Protein AF-T1GGD3-F1 (afdb_monomer)

Radius of gyration: 26.8 Å; Cα contacts (8 Å, |Δi|>4): 552; chains: 1; bounding box: 70×51×76 Å

Nearest PDB structures (foldseek):
  9gvq-assembly1_A  TM=6.650E-01  e=1.031E-11  Homo sapiens
  7pov-assembly1_C  TM=6.130E-01  e=9.878E-11  Homo sapiens
  6rbf-assembly2_B  TM=5.958E-01  e=2.062E-10  Homo sapiens
  9gvj-assembly1_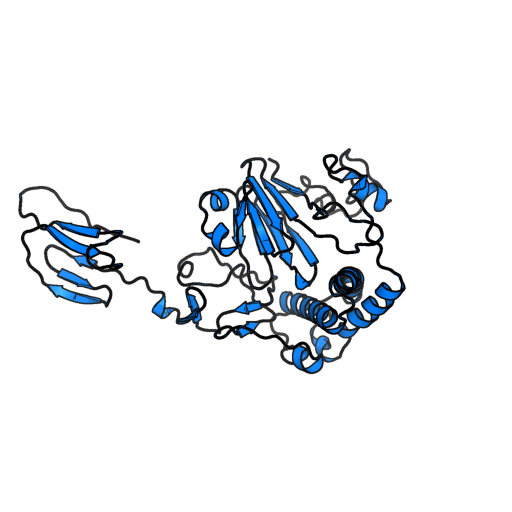D  TM=6.695E-01  e=1.168E-09  Homo sapiens
  6rbf-assembly3_C  TM=6.067E-01  e=3.172E-09  Homo sapiens

InterPro domains:
  IPR001846 von Willebrand factor, type D domain [PF00094] (5-129)
  IPR001846 von Willebrand factor, type D domain [PS51233] (1-153)
  IPR001846 von Willebrand factor, type D domain [PS51233] (304-365)
  IPR014853 VWF/SSPO/Zonadhesin-like, cysteine-rich domain [PF08742] (169-242)
  IPR014853 VWF/SSPO/Zonadhesin-like, cysteine-rich domain [SM00832] (162-242)
  IPR036084 Serine protease inhibitor-like superfamily [SSF57567] (241-301)
  IPR052749 Alpha-tectorin [PTHR46160] (54-305)

Foldseek 3Di:
DDFDWDFDQFQPDDDPDPPDQDGWTKTWTADVVLRWIWIQGSVRWIATPNDTHHLVVLCPDPSSVVQWDWADFAQKTKIAGDVFRWIWIARNLQRDIDIDGDPVCAQPDAACCARRPPDVQRGLAAPVRDHDPDPVCSNVRRDDPVDPVVSDDDDDQDPVLLVLQLVLLCVCVDPLNVLLVVLDDSVVLSVSSSVSLSSVCSVVVRPSLSSSLSSVLVSLQSSCLRVVPDDNPCVCVVSVPDDDDPPPWDWDSFDFWRHFAALVPVPHPSIDGHSNGGGTRTHHDPQWGDDPPHTHGPVVSDQQDWADDPQFWIQDSVRDIDGDRDAAKDWPDWDPDDVPDTPDTDIDHNHPDDDDDDDGDDDDD

Mean predicted aligned error: 11.11 Å

pLDDT: mean 82.44, std 15.67, range [28.36, 97.0]

Sequence (365 aa):
MKSIFYFKIHPVQQNCTKESKVCKKELTIRDKDADAVLTILPTMKLRFNGFIYTVRQLQKAPLAKESFIISQPGSTILIVAKNHGFWVSYDENNSEIKVGVSARFKKTVDGLCGYYNGYNKDDKRMPDGNLTDNTRIFGDSWYDKSVPKEECYQQVCPRSVQAKALKLCNAIKHPNFLACDKAVNYKQFVSKCIESTCECLQQNGGNEKSCKCNILQGFVKQCLAVKPNVKLDTWRAVHNCEISCPAPLVHSDCFKRRCEPSCENINGDGCPVLPDACFTGCYCPEGTVRKGDDCVPVTECKDCVCDSYGKSKYFTYDRQNFTFNGNCTYLLSRDIILPGVHTFQTHGLSCQDSWLEVGSFRLTI

Solvent-accessible surface area (backbone atoms only — not comparable to full-atom values): 21708 Å² total; per-residue (Å²): 143,53,71,47,82,45,82,41,74,45,63,72,58,95,57,82,40,102,84,42,82,71,78,41,53,32,42,38,43,35,34,58,86,72,74,40,55,42,29,42,39,76,83,72,30,36,36,44,89,90,44,79,35,50,61,74,57,46,63,68,35,67,77,50,55,71,47,36,49,65,36,59,27,50,64,29,45,36,42,31,37,59,94,73,58,31,36,40,37,40,31,66,77,57,71,42,75,46,79,48,68,54,78,90,45,54,71,72,45,68,47,99,88,20,40,43,69,89,51,80,89,56,24,40,37,32,90,89,66,50,75,47,92,49,65,6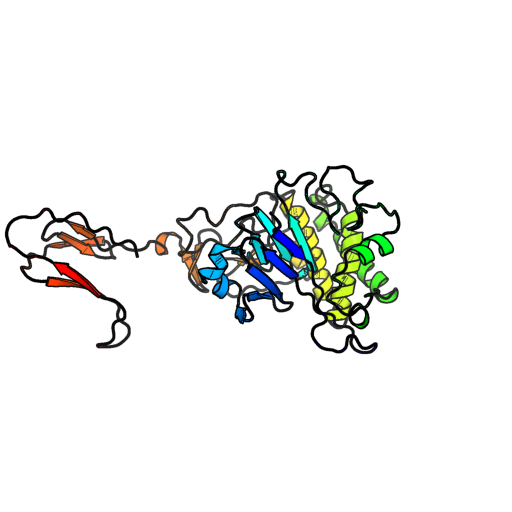5,61,36,56,67,54,68,57,65,84,88,54,62,69,91,71,65,72,85,84,72,75,51,70,75,46,41,55,51,19,46,58,48,44,51,57,68,74,42,75,82,42,57,87,35,60,87,48,46,62,63,70,64,49,40,62,53,36,27,56,44,34,33,52,42,30,57,68,52,79,55,44,60,68,61,42,38,38,32,52,50,50,53,49,51,23,48,19,39,19,70,43,70,87,64,84,54,89,60,55,37,7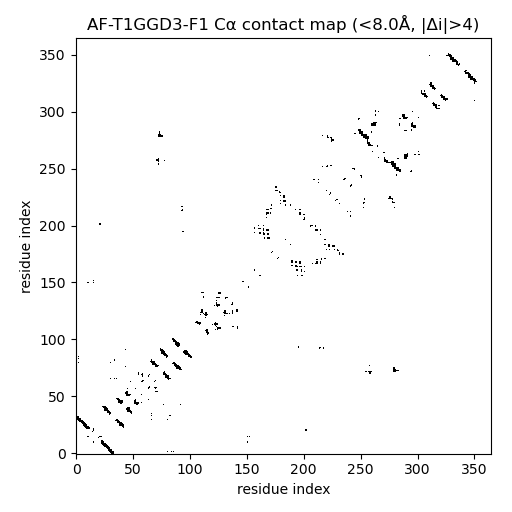1,80,67,73,42,82,81,87,47,69,80,74,30,40,77,34,69,62,40,39,38,58,34,77,62,22,53,93,46,66,93,48,87,88,51,48,76,36,80,74,41,45,30,41,33,58,37,55,48,92,78,37,24,33,54,88,87,43,60,40,51,63,80,75,45,61,80,60,62,66,47,74,52,86,81,32,39,37,27,40,56,86,67,49,73,51,77,51,89,63,78,49,78,41,81,73,48,63,57,87,79,50,97,95,46,63,91,50,78,41,72,44,81,33,73,93,69,83,89,76,92,79,73,89,83,81,85,81,131

Structure (mmCIF, N/CA/C/O backbone):
data_AF-T1GGD3-F1
#
_entry.id   AF-T1GGD3-F1
#
loop_
_atom_site.group_PDB
_atom_site.id
_atom_site.type_symbol
_atom_site.label_atom_id
_atom_site.label_alt_id
_atom_site.label_comp_id
_atom_site.label_asym_id
_atom_site.label_entity_id
_atom_site.label_seq_id
_atom_site.pdbx_PDB_ins_code
_atom_site.Cartn_x
_atom_site.Cartn_y
_atom_site.Cartn_z
_atom_site.occupancy
_atom_site.B_iso_or_equiv
_atom_site.auth_seq_id
_atom_site.auth_comp_id
_atom_site.auth_asym_id
_atom_site.auth_atom_id
_atom_site.pdbx_PDB_model_num
ATOM 1 N N . MET A 1 1 ? -7.679 25.133 -3.599 1.00 45.62 1 MET A N 1
ATOM 2 C CA . MET A 1 1 ? -7.959 23.689 -3.720 1.00 45.62 1 MET A CA 1
ATOM 3 C C . MET A 1 1 ? -6.737 22.977 -4.265 1.00 45.62 1 MET A C 1
ATOM 5 O O . MET A 1 1 ? -6.648 22.764 -5.470 1.00 45.62 1 MET A O 1
ATOM 9 N N . LYS A 1 2 ? -5.750 22.670 -3.421 1.00 54.38 2 LYS A N 1
ATOM 10 C CA . LYS A 1 2 ? -4.557 21.938 -3.875 1.00 54.38 2 LYS A CA 1
ATOM 11 C C . LYS A 1 2 ? -4.048 21.007 -2.773 1.00 54.38 2 LYS A C 1
ATOM 13 O O . LYS A 1 2 ? -3.030 21.289 -2.153 1.00 54.38 2 LYS A O 1
ATOM 18 N N . SER A 1 3 ? -4.699 19.864 -2.575 1.00 52.00 3 SER A N 1
ATOM 19 C CA . SER A 1 3 ? -3.936 18.698 -2.118 1.00 52.00 3 SER A CA 1
ATOM 20 C C . SER A 1 3 ? -2.945 18.338 -3.216 1.00 52.00 3 SER A C 1
ATOM 22 O O . SER A 1 3 ? -3.346 18.168 -4.367 1.00 52.00 3 SER A O 1
ATOM 24 N N . ILE A 1 4 ? -1.657 18.289 -2.882 1.00 56.50 4 ILE A N 1
ATOM 25 C CA . ILE A 1 4 ? -0.608 17.970 -3.847 1.00 56.50 4 ILE A CA 1
ATOM 26 C C . ILE A 1 4 ? 0.202 16.790 -3.331 1.00 56.50 4 ILE A C 1
ATOM 28 O O . ILE A 1 4 ? 0.687 16.772 -2.198 1.00 56.50 4 ILE A O 1
ATOM 32 N N . PHE A 1 5 ? 0.358 15.803 -4.202 1.00 55.12 5 PHE A N 1
ATOM 33 C CA . PHE A 1 5 ? 1.167 14.623 -3.961 1.00 55.12 5 PHE A CA 1
ATOM 34 C C . PHE A 1 5 ? 2.546 14.898 -4.526 1.00 55.12 5 PHE A C 1
ATOM 36 O O . PHE A 1 5 ? 2.680 15.176 -5.715 1.00 55.12 5 PHE A O 1
ATOM 43 N N . TYR A 1 6 ? 3.564 14.821 -3.679 1.00 51.72 6 TYR A N 1
ATOM 44 C CA . TYR A 1 6 ? 4.940 14.904 -4.134 1.00 51.72 6 TYR A CA 1
ATOM 45 C C . TYR A 1 6 ? 5.635 13.615 -3.742 1.00 51.72 6 TYR A C 1
ATOM 47 O O . TYR A 1 6 ? 5.842 13.322 -2.566 1.00 51.72 6 TYR A O 1
ATOM 55 N N . PHE A 1 7 ? 6.016 12.832 -4.741 1.00 44.47 7 PHE A N 1
ATOM 56 C CA . PHE A 1 7 ? 6.945 11.752 -4.488 1.00 44.47 7 PHE A CA 1
ATOM 57 C C . PHE A 1 7 ? 8.332 12.356 -4.276 1.00 44.47 7 PHE A C 1
ATOM 59 O O . PHE A 1 7 ? 8.879 12.987 -5.179 1.00 44.47 7 PHE A O 1
ATOM 66 N N . LYS A 1 8 ? 8.873 12.199 -3.067 1.00 45.56 8 LYS A N 1
ATOM 67 C CA . LYS A 1 8 ? 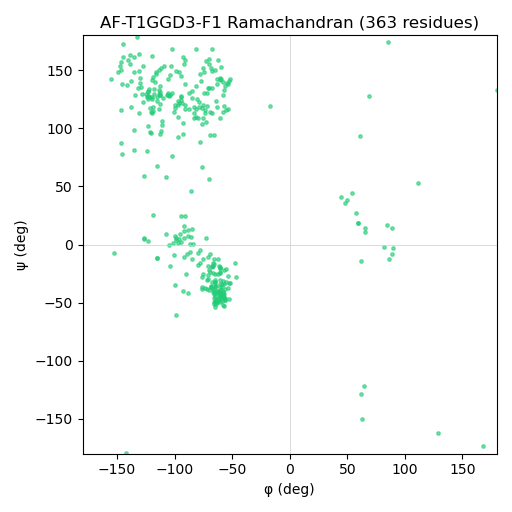10.219 12.650 -2.721 1.00 45.56 8 LYS A CA 1
ATOM 68 C C . LYS A 1 8 ? 11.095 11.436 -2.493 1.00 45.56 8 LYS A C 1
ATOM 70 O O . LYS A 1 8 ? 11.122 10.877 -1.404 1.00 45.56 8 LYS A O 1
ATOM 75 N N . ILE A 1 9 ? 11.860 11.046 -3.505 1.00 41.75 9 ILE A N 1
ATOM 76 C CA . ILE A 1 9 ? 12.969 10.125 -3.264 1.00 41.75 9 ILE A CA 1
ATOM 77 C C . ILE A 1 9 ? 14.016 10.906 -2.468 1.00 41.75 9 ILE A C 1
ATOM 79 O O . ILE A 1 9 ? 14.813 11.638 -3.042 1.00 41.75 9 ILE A O 1
ATOM 83 N N . HIS A 1 10 ? 13.969 10.797 -1.142 1.00 38.16 10 HIS A N 1
ATOM 84 C CA . HIS A 1 10 ? 15.009 11.324 -0.273 1.00 38.16 10 HIS A CA 1
ATOM 85 C C . HIS A 1 10 ? 16.149 10.305 -0.184 1.00 38.16 10 HIS A C 1
ATOM 87 O O . HIS A 1 10 ? 15.955 9.249 0.426 1.00 38.16 10 HIS A O 1
ATOM 93 N N . PRO A 1 11 ? 17.349 10.594 -0.715 1.00 31.84 11 PRO A N 1
ATOM 94 C CA . PRO A 1 11 ? 18.530 9.839 -0.326 1.00 31.84 11 PRO A CA 1
ATOM 95 C C . PRO A 1 11 ? 18.712 10.028 1.186 1.00 31.84 11 PRO A C 1
ATOM 97 O O . PRO A 1 11 ? 19.002 11.121 1.661 1.00 31.84 11 PRO A O 1
ATOM 100 N N . VAL A 1 12 ? 18.456 8.997 1.991 1.00 30.52 12 VAL A N 1
ATOM 101 C CA . VAL A 1 12 ? 18.674 9.114 3.437 1.00 30.52 12 VAL A CA 1
ATOM 102 C C . VAL A 1 12 ? 20.171 9.029 3.692 1.00 30.52 12 VAL A C 1
ATOM 104 O O . VAL A 1 12 ? 20.771 7.986 3.447 1.00 30.52 12 VAL A O 1
ATOM 107 N N . GLN A 1 13 ? 20.690 10.130 4.240 1.00 30.14 13 GLN A N 1
ATOM 108 C CA . GLN A 1 13 ? 22.093 10.487 4.437 1.00 30.14 13 GLN A CA 1
ATOM 109 C C . GLN A 1 13 ? 22.848 10.771 3.136 1.00 30.14 13 GLN A C 1
ATOM 111 O O . GLN A 1 13 ? 22.878 9.964 2.209 1.00 30.14 13 GLN A O 1
ATOM 116 N N . GLN A 1 14 ? 23.492 11.944 3.122 1.00 35.31 14 GLN A N 1
ATOM 117 C CA . GLN A 1 14 ? 24.768 12.191 2.449 1.00 35.31 14 GLN A CA 1
ATOM 118 C C . GLN A 1 14 ? 25.463 10.858 2.141 1.00 35.31 14 GLN A C 1
ATOM 120 O O . GLN A 1 14 ? 25.745 10.116 3.080 1.00 35.31 14 GLN A O 1
ATOM 125 N N . ASN A 1 15 ? 25.702 10.570 0.858 1.00 36.38 15 ASN A N 1
ATOM 126 C CA . ASN A 1 15 ? 26.341 9.359 0.310 1.00 36.38 15 ASN A CA 1
ATOM 127 C C . ASN A 1 15 ? 25.435 8.410 -0.497 1.00 36.38 15 ASN A C 1
ATOM 129 O O . ASN A 1 15 ? 25.533 7.187 -0.384 1.00 36.38 15 ASN A O 1
ATOM 133 N N . CYS A 1 16 ? 24.739 8.947 -1.503 1.00 46.97 16 CYS A N 1
ATOM 134 C CA . CYS A 1 16 ? 24.819 8.311 -2.827 1.00 46.97 16 CYS A CA 1
ATOM 135 C C . CYS A 1 16 ? 26.227 8.553 -3.412 1.00 46.97 16 CYS A C 1
ATOM 137 O O . CYS A 1 16 ? 26.390 9.172 -4.458 1.00 46.97 16 CYS A O 1
ATOM 139 N N . THR A 1 17 ? 27.281 8.149 -2.699 1.00 47.31 17 THR A N 1
ATOM 140 C CA . THR A 1 17 ? 28.619 8.103 -3.285 1.00 47.31 17 THR A CA 1
ATOM 141 C C . THR A 1 17 ? 28.634 6.966 -4.298 1.00 47.31 17 THR A C 1
ATOM 143 O O . THR A 1 17 ? 27.883 5.999 -4.171 1.00 47.31 17 THR A O 1
ATOM 146 N N . LYS A 1 18 ? 29.524 7.040 -5.294 1.00 48.12 18 LYS A N 1
ATOM 147 C CA . LYS A 1 18 ? 29.771 5.967 -6.281 1.00 48.12 18 LYS A CA 1
ATOM 148 C C . LYS A 1 18 ? 29.944 4.560 -5.664 1.00 48.12 18 LYS A C 1
ATOM 150 O O . LYS A 1 18 ? 29.851 3.574 -6.391 1.00 48.12 18 LYS A O 1
ATOM 155 N N . GLU A 1 19 ? 30.184 4.471 -4.357 1.00 47.91 19 GLU A N 1
ATOM 156 C CA . GLU A 1 19 ? 30.492 3.256 -3.601 1.00 47.91 19 GLU A CA 1
ATOM 157 C C . GLU A 1 19 ? 29.314 2.722 -2.755 1.00 47.91 19 GLU A C 1
ATOM 159 O O . GLU A 1 19 ? 29.289 1.534 -2.440 1.00 47.91 19 GLU A O 1
ATOM 164 N N . SER A 1 20 ? 28.292 3.538 -2.456 1.00 44.19 20 SER A N 1
ATOM 165 C CA . SER A 1 20 ? 27.117 3.174 -1.643 1.00 44.19 20 SER A CA 1
ATOM 166 C C . SER A 1 20 ? 25.853 3.123 -2.517 1.00 44.19 20 SER A C 1
ATOM 168 O O . SER A 1 20 ? 25.295 4.144 -2.913 1.00 44.19 20 SER A O 1
ATOM 170 N N . LYS A 1 21 ? 25.408 1.907 -2.862 1.00 52.81 21 LYS A N 1
ATOM 171 C CA . LYS A 1 21 ? 24.325 1.629 -3.834 1.00 52.81 21 LYS A CA 1
ATOM 172 C C . LYS A 1 21 ? 22.916 1.536 -3.225 1.00 52.81 21 LYS A C 1
ATOM 174 O O . LYS A 1 21 ? 22.064 0.848 -3.783 1.00 52.81 21 LYS A O 1
ATOM 179 N N . VAL A 1 22 ? 22.650 2.150 -2.070 1.00 51.94 22 VAL A N 1
ATOM 180 C CA . VAL A 1 22 ? 21.342 1.999 -1.403 1.00 51.94 22 VAL A CA 1
ATOM 181 C C . VAL A 1 22 ? 20.653 3.348 -1.239 1.00 51.94 22 VAL A C 1
ATOM 183 O O . VAL A 1 22 ? 20.871 4.071 -0.271 1.00 51.94 22 VAL A O 1
ATOM 186 N N . CYS A 1 23 ? 19.771 3.670 -2.186 1.00 60.03 23 CYS A N 1
ATOM 187 C CA . CYS A 1 23 ? 18.852 4.797 -2.066 1.00 60.03 23 CYS A CA 1
ATOM 188 C C . CYS A 1 23 ? 17.632 4.404 -1.233 1.00 60.03 23 CYS A C 1
ATOM 190 O O . CYS A 1 23 ? 17.041 3.340 -1.432 1.00 60.03 23 CYS A O 1
ATOM 192 N N . LYS A 1 24 ? 17.223 5.294 -0.332 1.00 64.50 24 LYS A N 1
ATOM 193 C CA . LYS A 1 24 ? 15.976 5.172 0.421 1.00 64.50 24 LYS A CA 1
ATOM 194 C C . LYS A 1 24 ? 14.871 5.961 -0.292 1.00 64.50 24 LYS A C 1
ATOM 196 O O . LYS A 1 24 ? 15.140 6.976 -0.923 1.00 64.50 24 LYS A O 1
ATOM 201 N N . LYS A 1 25 ? 13.635 5.462 -0.255 1.00 72.19 25 LYS A N 1
ATOM 202 C CA . LYS A 1 25 ? 12.470 6.115 -0.870 1.00 72.19 25 LYS A CA 1
ATOM 203 C C . LYS A 1 25 ? 11.564 6.631 0.238 1.00 72.19 25 LYS A C 1
ATOM 205 O O . LYS A 1 25 ? 11.175 5.866 1.116 1.00 72.19 25 LYS A O 1
ATOM 210 N N . GLU A 1 26 ? 11.243 7.916 0.193 1.00 81.75 26 GLU A N 1
ATOM 211 C CA . GLU A 1 26 ? 10.201 8.510 1.022 1.00 81.75 26 GLU A CA 1
ATOM 212 C C . GLU A 1 26 ? 9.014 8.875 0.115 1.00 81.75 26 GLU A C 1
ATOM 214 O O . GLU A 1 26 ? 9.151 9.077 -1.093 1.00 81.75 26 GLU A O 1
ATOM 219 N N . LEU A 1 27 ? 7.808 8.908 0.667 1.00 85.06 27 LEU A N 1
ATOM 220 C CA . LEU A 1 27 ? 6.628 9.358 -0.070 1.00 85.06 27 LEU A CA 1
ATOM 221 C C . LEU A 1 27 ? 5.885 10.378 0.771 1.00 85.06 27 LEU A C 1
ATOM 223 O O . LEU A 1 27 ? 5.342 10.032 1.816 1.00 85.06 27 LEU A O 1
ATOM 227 N N . THR A 1 28 ? 5.865 11.627 0.312 1.00 86.75 28 THR A N 1
ATOM 228 C CA . THR A 1 28 ? 5.268 12.743 1.043 1.00 86.75 28 THR A CA 1
ATOM 229 C C . THR A 1 28 ? 3.920 13.131 0.448 1.00 86.75 28 THR A C 1
ATOM 231 O O . THR A 1 28 ? 3.760 13.400 -0.741 1.00 86.75 28 THR A O 1
ATOM 234 N N . ILE A 1 29 ? 2.925 13.211 1.315 1.00 86.56 29 ILE A N 1
ATOM 235 C CA . ILE A 1 29 ? 1.569 13.629 1.004 1.00 86.56 29 ILE A CA 1
ATOM 236 C C . ILE A 1 29 ? 1.351 14.959 1.712 1.00 86.56 29 ILE A C 1
ATOM 238 O O . ILE A 1 29 ? 1.500 15.042 2.932 1.00 86.56 29 ILE A O 1
ATOM 242 N N . ARG A 1 30 ? 1.031 16.006 0.946 1.00 84.25 30 ARG A N 1
ATOM 243 C CA . ARG A 1 30 ? 0.772 17.344 1.477 1.00 84.25 30 ARG A CA 1
ATOM 244 C C . ARG A 1 30 ? -0.651 17.766 1.140 1.00 84.25 30 ARG A C 1
ATOM 246 O O . ARG A 1 30 ? -0.978 18.004 -0.024 1.00 84.25 30 ARG A O 1
ATOM 253 N N . ASP A 1 31 ? -1.463 17.930 2.171 1.00 81.75 31 ASP A N 1
ATOM 254 C CA . ASP A 1 31 ? -2.737 18.625 2.059 1.00 81.75 31 ASP A CA 1
ATOM 255 C C . ASP A 1 31 ? -2.509 20.101 2.404 1.00 81.75 31 ASP A C 1
ATOM 257 O O . ASP A 1 31 ? -2.276 20.442 3.561 1.00 81.75 31 ASP A O 1
ATOM 261 N N . LYS A 1 32 ? -2.489 20.978 1.391 1.00 80.38 32 LYS A N 1
ATOM 262 C CA . LYS A 1 32 ? -2.217 22.408 1.608 1.00 80.38 32 LYS A CA 1
ATOM 263 C C . LYS A 1 32 ? -3.370 23.124 2.295 1.00 80.38 32 LYS A C 1
ATOM 265 O O . LYS A 1 32 ? -3.119 24.091 3.000 1.00 80.38 32 LYS A O 1
ATOM 270 N N . ASP A 1 33 ? -4.601 22.676 2.067 1.00 79.94 33 ASP A N 1
ATOM 271 C CA . ASP A 1 33 ? -5.780 23.356 2.600 1.00 79.94 33 ASP A CA 1
ATOM 272 C C . ASP A 1 33 ? -5.932 23.038 4.106 1.00 79.94 33 ASP A C 1
ATOM 274 O O . ASP A 1 33 ? -6.413 23.874 4.863 1.00 79.94 33 ASP A O 1
ATOM 278 N N . ALA A 1 34 ? -5.447 21.871 4.550 1.00 80.31 34 ALA A N 1
ATOM 279 C CA . ALA A 1 34 ? -5.372 21.479 5.964 1.00 80.31 34 ALA A CA 1
ATOM 280 C C . ALA A 1 34 ? -4.014 21.774 6.641 1.00 80.31 34 ALA A C 1
ATOM 282 O O . ALA A 1 34 ? -3.820 21.389 7.790 1.00 80.31 34 ALA A O 1
ATOM 283 N N . ASP A 1 35 ? -3.061 22.378 5.921 1.00 85.25 35 ASP A N 1
ATOM 284 C CA . ASP A 1 35 ? -1.652 22.539 6.329 1.00 85.25 35 ASP A CA 1
ATOM 285 C C . ASP A 1 35 ? -1.018 21.264 6.930 1.00 85.25 35 ASP A C 1
ATOM 287 O O . ASP A 1 35 ? -0.269 21.285 7.905 1.00 85.25 35 ASP A O 1
ATOM 291 N N . ALA A 1 36 ? -1.328 20.109 6.337 1.00 85.38 36 ALA A N 1
ATOM 292 C CA . ALA A 1 36 ? -0.941 18.808 6.866 1.00 85.38 36 ALA A CA 1
ATOM 293 C C . ALA A 1 36 ? 0.061 18.103 5.946 1.00 85.38 36 ALA A C 1
ATOM 295 O O . ALA A 1 36 ? -0.133 17.998 4.730 1.00 85.38 36 ALA A O 1
ATOM 296 N N . VAL A 1 37 ? 1.138 17.570 6.532 1.00 87.75 37 VAL A N 1
ATOM 297 C CA . VAL A 1 37 ? 2.186 16.837 5.808 1.00 87.75 37 VAL A CA 1
ATOM 298 C C . VAL A 1 37 ? 2.417 15.478 6.452 1.00 87.75 37 VAL A C 1
ATOM 300 O O . VAL A 1 37 ? 2.786 15.382 7.621 1.00 87.75 37 VAL A O 1
ATOM 303 N N . LEU A 1 38 ? 2.257 14.422 5.659 1.00 90.25 38 LEU A N 1
ATOM 304 C CA . LEU A 1 38 ? 2.474 13.041 6.069 1.00 90.25 38 LEU A CA 1
ATOM 305 C C . LEU A 1 38 ? 3.502 12.389 5.148 1.00 90.25 38 LEU A C 1
ATOM 307 O O . LEU A 1 38 ? 3.356 12.442 3.932 1.00 90.25 38 LEU A O 1
ATOM 311 N N . THR A 1 39 ? 4.546 11.778 5.702 1.00 90.69 39 THR A N 1
ATOM 312 C CA . THR A 1 39 ? 5.589 11.108 4.909 1.00 90.69 39 THR A CA 1
ATOM 313 C C . THR A 1 39 ? 5.703 9.638 5.283 1.00 90.69 39 THR A C 1
ATOM 315 O O . THR A 1 39 ? 5.882 9.312 6.454 1.00 90.69 39 THR A O 1
ATOM 318 N N . ILE A 1 40 ? 5.627 8.752 4.294 1.00 90.69 40 ILE A N 1
ATOM 319 C CA . ILE A 1 40 ? 5.947 7.333 4.449 1.00 90.69 40 ILE A CA 1
ATOM 320 C C . ILE A 1 40 ? 7.462 7.174 4.377 1.00 90.69 40 ILE A C 1
ATOM 322 O O . ILE A 1 40 ? 8.089 7.617 3.414 1.00 90.69 40 ILE A O 1
ATOM 326 N N . LEU A 1 41 ? 8.038 6.557 5.405 1.00 89.31 41 LEU A N 1
ATOM 327 C CA . LEU A 1 41 ? 9.465 6.284 5.509 1.00 89.31 41 LEU A CA 1
ATOM 328 C C . LEU A 1 41 ? 9.808 4.906 4.919 1.00 89.31 41 LEU A C 1
ATOM 330 O O . LEU A 1 41 ? 8.955 4.017 4.917 1.00 89.31 41 LEU A O 1
ATOM 334 N N . PRO A 1 42 ? 11.076 4.666 4.539 1.00 81.31 42 PRO A N 1
ATOM 335 C CA . PRO A 1 42 ? 11.532 3.365 4.039 1.00 81.31 42 PRO A CA 1
ATOM 336 C C . PRO A 1 42 ? 11.356 2.229 5.049 1.00 81.31 42 PRO A C 1
ATOM 338 O O . PRO A 1 42 ? 11.380 1.070 4.683 1.00 81.31 42 PRO A O 1
ATOM 341 N N . THR A 1 43 ? 11.219 2.560 6.333 1.00 86.19 43 THR A N 1
ATOM 342 C CA . THR A 1 43 ? 11.016 1.607 7.432 1.00 86.19 43 THR A CA 1
ATOM 343 C C . THR A 1 43 ? 9.543 1.285 7.684 1.00 86.19 43 THR A C 1
ATOM 345 O O . THR A 1 43 ? 9.209 0.778 8.754 1.00 86.19 43 THR A O 1
ATOM 348 N N . MET A 1 44 ? 8.645 1.663 6.766 1.00 88.62 44 MET A N 1
ATOM 349 C CA . MET A 1 44 ? 7.187 1.536 6.909 1.00 88.62 44 MET A CA 1
ATOM 350 C C . MET A 1 44 ? 6.599 2.281 8.119 1.00 88.62 44 MET A C 1
ATOM 352 O O . MET A 1 44 ? 5.472 2.033 8.549 1.00 88.62 44 MET A O 1
ATOM 356 N N . LYS A 1 45 ? 7.356 3.239 8.662 1.00 93.62 45 LYS A N 1
ATOM 357 C CA . LYS A 1 45 ? 6.887 4.206 9.658 1.00 93.62 45 LYS A CA 1
ATOM 358 C C . LYS A 1 45 ? 6.389 5.474 8.973 1.00 93.62 45 LYS A C 1
ATOM 360 O O . LYS A 1 45 ? 6.732 5.754 7.826 1.00 93.62 45 LYS A O 1
ATOM 365 N N . LEU A 1 46 ? 5.595 6.257 9.693 1.00 94.31 46 LEU A N 1
ATOM 366 C CA . LEU A 1 46 ? 5.011 7.497 9.197 1.00 94.31 46 LEU A CA 1
ATOM 367 C C . LEU A 1 46 ? 5.594 8.691 9.947 1.00 94.31 46 LEU A C 1
ATOM 369 O O . LEU A 1 46 ? 5.599 8.705 11.174 1.00 94.31 46 LEU A O 1
ATOM 373 N N . ARG A 1 47 ? 6.068 9.701 9.216 1.00 93.75 47 ARG A N 1
ATOM 374 C CA . ARG A 1 47 ? 6.473 10.995 9.771 1.00 93.75 47 ARG A CA 1
ATOM 375 C C . ARG A 1 47 ? 5.320 11.987 9.627 1.00 93.75 47 ARG A C 1
ATOM 377 O O . ARG A 1 47 ? 4.903 12.266 8.503 1.00 93.75 47 ARG A O 1
ATOM 384 N N . PHE A 1 48 ? 4.831 12.518 10.742 1.00 92.94 48 PHE A N 1
ATOM 385 C CA . PHE A 1 48 ? 3.757 13.513 10.805 1.00 92.94 48 PHE A CA 1
ATOM 386 C C . PHE A 1 48 ? 4.160 14.620 11.783 1.00 92.94 48 PHE A C 1
ATOM 388 O O . PHE A 1 48 ? 4.593 14.324 12.895 1.00 92.94 48 PHE A O 1
ATOM 395 N N . ASN A 1 49 ? 4.083 15.884 11.354 1.00 86.69 49 ASN A N 1
ATOM 396 C CA . ASN A 1 49 ? 4.479 17.062 12.145 1.00 86.69 49 ASN A CA 1
ATOM 397 C C . ASN A 1 49 ? 5.876 16.953 12.797 1.00 86.69 49 ASN A C 1
ATOM 399 O O . ASN A 1 49 ? 6.081 17.364 13.932 1.00 86.69 49 ASN A O 1
ATOM 403 N N . GLY A 1 50 ? 6.841 16.363 12.084 1.00 86.44 50 GLY A N 1
ATOM 404 C CA . GLY A 1 50 ? 8.227 16.206 12.550 1.00 86.44 50 GLY A CA 1
ATOM 405 C C . GLY A 1 50 ? 8.501 14.963 13.405 1.00 86.44 50 GLY A C 1
ATOM 406 O O . GLY A 1 50 ? 9.662 14.593 13.564 1.00 86.44 50 GLY A O 1
ATOM 407 N N . PHE A 1 51 ? 7.471 14.257 13.873 1.00 92.06 51 PHE A N 1
ATOM 408 C CA . PHE A 1 51 ? 7.612 13.052 14.697 1.00 92.06 51 PHE A CA 1
ATOM 409 C C . PHE A 1 51 ? 7.357 11.777 13.893 1.00 92.06 51 PHE A C 1
ATOM 411 O O . PHE A 1 51 ? 6.643 11.793 12.891 1.00 92.06 51 PHE A O 1
ATOM 418 N N . ILE A 1 52 ? 7.955 10.663 14.327 1.00 94.69 52 ILE A N 1
ATOM 419 C CA . ILE A 1 52 ? 7.856 9.358 13.662 1.00 94.69 52 ILE A CA 1
ATOM 420 C C . IL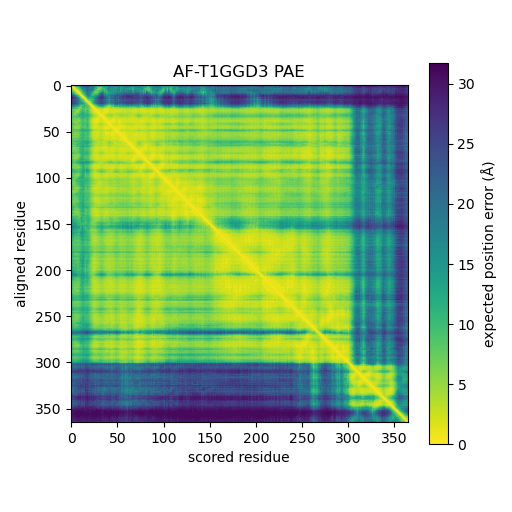E A 1 52 ? 6.957 8.431 14.479 1.00 94.69 52 ILE A C 1
ATOM 422 O O . ILE A 1 52 ? 7.200 8.205 15.662 1.00 94.69 52 ILE A O 1
ATOM 426 N N . TYR A 1 53 ? 5.978 7.829 13.812 1.00 95.25 53 TYR A N 1
ATOM 427 C CA . TYR A 1 53 ? 4.978 6.943 14.393 1.00 95.25 53 TYR A CA 1
ATOM 428 C C . TYR A 1 53 ? 4.924 5.611 13.644 1.00 95.25 53 TYR A C 1
ATOM 430 O O . TYR A 1 53 ? 5.212 5.532 12.446 1.00 95.25 53 TYR A O 1
ATOM 438 N N . THR A 1 54 ? 4.501 4.551 14.329 1.00 94.00 54 THR A N 1
ATOM 439 C CA . THR A 1 54 ? 3.957 3.375 13.637 1.00 94.00 54 THR A CA 1
ATOM 440 C C . THR A 1 54 ? 2.596 3.720 13.034 1.00 94.00 54 THR A C 1
ATOM 442 O O . THR A 1 54 ? 1.926 4.656 13.481 1.00 94.00 54 THR A O 1
ATOM 445 N N . VAL A 1 55 ? 2.143 2.948 12.041 1.00 92.25 55 VAL A N 1
ATOM 446 C CA . VAL A 1 55 ? 0.806 3.164 11.470 1.00 92.25 55 VAL A CA 1
ATOM 447 C C . VAL A 1 55 ? -0.274 3.054 12.550 1.00 92.25 55 VAL A C 1
ATOM 449 O O . VAL A 1 55 ? -1.113 3.944 12.646 1.00 92.25 55 VAL A O 1
ATOM 452 N N . ARG A 1 56 ? -0.201 2.042 13.428 1.00 88.00 56 ARG A N 1
ATOM 453 C CA . ARG A 1 56 ? -1.151 1.848 14.541 1.00 88.00 56 ARG A CA 1
ATOM 454 C C . ARG A 1 56 ? -1.210 3.047 15.495 1.00 88.00 56 ARG A C 1
ATOM 456 O O . ARG A 1 56 ? -2.293 3.428 15.927 1.00 88.00 56 ARG A O 1
ATOM 463 N N . GLN A 1 57 ? -0.065 3.656 15.815 1.00 90.81 57 GLN A N 1
ATOM 464 C CA . GLN A 1 57 ? -0.021 4.858 16.658 1.00 90.81 57 GLN A CA 1
ATOM 465 C C . GLN A 1 57 ? -0.711 6.038 15.970 1.00 90.81 57 GLN A C 1
ATOM 467 O O . GLN A 1 57 ? -1.572 6.687 16.562 1.00 90.81 57 GLN A O 1
ATOM 472 N N . LEU A 1 58 ? -0.381 6.290 14.701 1.00 91.62 58 LEU A N 1
ATOM 473 C CA . LEU A 1 58 ? -0.927 7.436 13.978 1.00 91.62 58 LEU A CA 1
ATOM 474 C C . LEU A 1 58 ? -2.417 7.263 13.645 1.00 91.62 58 LEU A C 1
ATOM 476 O O . LEU A 1 58 ? -3.170 8.232 13.657 1.00 91.62 58 LEU A O 1
ATOM 480 N N . GLN A 1 59 ? -2.870 6.022 13.454 1.00 88.12 59 GLN A N 1
ATOM 481 C CA . GLN A 1 59 ? -4.285 5.663 13.353 1.00 88.12 59 GLN A CA 1
ATOM 482 C C . GLN A 1 59 ? -5.099 6.008 14.599 1.00 88.12 59 GLN A C 1
ATOM 484 O O . GLN A 1 59 ? -6.319 6.067 14.498 1.00 88.12 59 GLN A O 1
ATOM 489 N N . LYS A 1 60 ? -4.473 6.214 15.762 1.00 85.56 60 LYS A N 1
ATOM 490 C CA . LYS A 1 60 ? -5.151 6.627 16.999 1.00 85.56 60 LYS A CA 1
ATOM 491 C C . LYS A 1 60 ? -4.997 8.125 17.287 1.00 85.56 60 LYS A C 1
ATOM 493 O O . LYS A 1 60 ? -5.717 8.635 18.136 1.00 85.56 60 LYS A O 1
ATOM 498 N N . ALA A 1 61 ? -4.150 8.843 16.549 1.00 88.06 61 ALA A N 1
ATOM 499 C CA . ALA A 1 61 ? -3.877 10.261 16.769 1.00 88.06 61 ALA A CA 1
ATOM 500 C C . ALA A 1 61 ? -5.002 11.163 16.203 1.00 88.06 61 ALA A C 1
ATOM 502 O O . ALA A 1 61 ? -5.203 11.170 14.985 1.00 88.06 61 ALA A O 1
ATOM 503 N N . PRO A 1 62 ? -5.713 11.956 17.034 1.00 85.81 62 PRO A N 1
ATOM 504 C CA . PRO A 1 62 ? -6.821 12.805 16.578 1.00 85.81 62 PRO A CA 1
ATOM 505 C C . PRO A 1 62 ? -6.423 13.801 15.480 1.00 85.81 62 PRO A C 1
ATOM 507 O O . PRO A 1 62 ? -7.067 13.840 14.438 1.00 85.81 62 PRO A O 1
ATOM 510 N N . LEU A 1 63 ? -5.298 14.503 15.652 1.00 85.56 63 LEU A N 1
ATOM 511 C CA . LEU A 1 63 ? -4.796 15.493 14.687 1.00 85.56 63 LEU A CA 1
ATOM 512 C C . LEU A 1 63 ? -4.549 14.895 13.293 1.00 85.56 63 LEU A C 1
ATOM 514 O O . LEU A 1 63 ? -4.882 15.491 12.274 1.00 85.56 63 LEU A O 1
ATOM 518 N N . ALA A 1 64 ? -3.998 13.680 13.223 1.00 85.81 64 ALA A N 1
ATOM 519 C CA . ALA A 1 64 ? -3.789 13.014 11.940 1.00 85.81 64 ALA A CA 1
ATOM 520 C C . ALA A 1 64 ? -5.123 12.613 11.289 1.00 85.81 64 ALA A C 1
ATOM 522 O O . ALA A 1 64 ? -5.265 12.717 10.070 1.00 85.81 64 ALA A O 1
ATOM 523 N N . LYS A 1 65 ? -6.113 12.203 12.098 1.00 86.38 65 LYS A N 1
ATOM 524 C CA . LYS A 1 65 ? -7.460 11.829 11.636 1.00 86.38 65 LYS A CA 1
ATOM 525 C C . LYS A 1 65 ? -8.266 12.998 11.082 1.00 86.38 65 LYS A C 1
ATOM 527 O O . LYS A 1 65 ? -9.242 12.743 10.375 1.00 86.38 65 LYS A O 1
ATOM 532 N N . GLU A 1 66 ? -7.919 14.242 11.392 1.00 86.94 66 GLU A N 1
ATOM 533 C CA . GLU A 1 66 ? -8.582 15.417 10.813 1.00 86.94 66 GLU A CA 1
ATOM 534 C C . GLU A 1 66 ? -8.296 15.522 9.314 1.00 86.94 66 GLU A C 1
ATOM 536 O O . GLU A 1 66 ? -9.210 15.743 8.522 1.00 86.94 66 GLU A O 1
ATOM 541 N N . SER A 1 67 ? -7.053 15.246 8.913 1.00 86.94 67 SER A N 1
ATOM 542 C CA . SER A 1 67 ? -6.600 15.398 7.525 1.00 86.94 67 SER A CA 1
ATOM 543 C C . SER A 1 67 ? -6.574 14.085 6.739 1.00 86.94 67 SER A C 1
ATOM 545 O O . SER A 1 67 ? -6.859 14.064 5.539 1.00 86.94 67 SER A O 1
ATOM 547 N N . PHE A 1 68 ? -6.255 12.967 7.397 1.00 89.62 68 PHE A N 1
ATOM 548 C CA . PHE A 1 68 ? -5.962 11.701 6.731 1.00 89.62 68 PHE A CA 1
ATOM 549 C C . PHE A 1 68 ? -6.746 10.522 7.314 1.00 89.62 68 PHE A C 1
ATOM 551 O O . PHE A 1 68 ? -6.921 10.383 8.522 1.00 89.62 68 PHE A O 1
ATOM 558 N N . ILE A 1 69 ? -7.165 9.608 6.440 1.00 89.38 69 ILE A N 1
ATOM 559 C CA . ILE A 1 69 ? -7.557 8.246 6.814 1.00 89.38 69 ILE A CA 1
ATOM 560 C C . ILE A 1 69 ? -6.367 7.346 6.509 1.00 89.38 69 ILE A C 1
ATOM 562 O O . ILE A 1 69 ? -5.929 7.268 5.362 1.00 89.38 69 ILE A O 1
ATOM 566 N N . ILE A 1 70 ? -5.849 6.673 7.532 1.00 92.50 70 ILE A N 1
ATOM 567 C CA . ILE A 1 70 ? -4.632 5.864 7.447 1.00 92.50 70 ILE A CA 1
ATOM 568 C C . ILE A 1 70 ? -4.986 4.411 7.761 1.00 92.50 70 ILE A C 1
ATOM 570 O O . ILE A 1 70 ? -5.691 4.118 8.728 1.00 92.50 70 ILE A O 1
ATOM 574 N N . SER A 1 71 ? -4.498 3.484 6.945 1.00 91.94 71 SER A N 1
ATOM 575 C CA . SER A 1 71 ? -4.685 2.047 7.148 1.00 91.94 71 SER A CA 1
ATOM 576 C C . SER A 1 71 ? -3.493 1.252 6.640 1.00 91.94 71 SER A C 1
ATOM 578 O O . SER A 1 71 ? -2.770 1.714 5.762 1.00 91.94 71 SER A O 1
ATOM 580 N N . GLN A 1 72 ? -3.277 0.068 7.211 1.00 93.06 72 GLN A N 1
ATOM 581 C CA . GLN A 1 72 ? -2.217 -0.839 6.782 1.00 93.06 72 GLN A CA 1
ATOM 582 C C . GLN A 1 72 ? -2.742 -2.278 6.685 1.00 93.06 72 GLN A C 1
ATOM 584 O O . GLN A 1 72 ? -2.589 -3.053 7.630 1.00 93.06 72 GLN A O 1
ATOM 589 N N . PRO A 1 73 ? -3.424 -2.647 5.588 1.00 92.06 73 PRO A N 1
ATOM 590 C CA . PRO A 1 73 ? -3.748 -4.040 5.325 1.00 92.06 73 PRO A CA 1
ATOM 591 C C . PRO A 1 73 ? -2.480 -4.793 4.893 1.00 92.06 73 PRO A C 1
ATOM 593 O O . PRO A 1 73 ? -1.929 -4.558 3.815 1.00 92.06 73 PRO A O 1
ATOM 596 N N . GLY A 1 74 ? -2.028 -5.732 5.726 1.00 90.50 74 GLY A N 1
ATOM 597 C CA . GLY A 1 74 ? -0.840 -6.541 5.442 1.00 90.50 74 GLY A CA 1
ATOM 598 C C . GLY A 1 74 ? 0.424 -5.685 5.327 1.00 90.50 74 GLY A C 1
ATOM 599 O O . GLY A 1 74 ? 0.707 -4.866 6.199 1.00 90.50 74 GLY A O 1
ATOM 600 N N . SER A 1 75 ? 1.180 -5.848 4.239 1.00 88.19 75 SER A N 1
ATOM 601 C CA . SER A 1 75 ? 2.400 -5.065 3.970 1.00 88.19 75 SER A CA 1
ATOM 602 C C . SER A 1 75 ? 2.155 -3.753 3.212 1.00 88.19 75 SER A C 1
ATOM 604 O O . SER A 1 75 ? 3.105 -3.112 2.772 1.00 88.19 75 SER A O 1
ATOM 606 N N . THR A 1 76 ? 0.899 -3.354 2.995 1.00 92.56 76 THR A N 1
ATOM 607 C CA . THR A 1 76 ? 0.559 -2.160 2.206 1.00 92.56 76 THR A CA 1
ATOM 608 C C . THR A 1 76 ? 0.109 -1.025 3.117 1.00 92.56 76 THR A C 1
ATOM 610 O O . THR A 1 76 ? -0.775 -1.229 3.938 1.00 92.56 76 THR A O 1
ATOM 613 N N . ILE A 1 77 ? 0.658 0.181 2.950 1.00 93.62 77 ILE A N 1
ATOM 614 C CA . ILE A 1 77 ? 0.161 1.398 3.610 1.00 93.62 77 ILE A CA 1
ATOM 615 C C . ILE A 1 77 ? -0.806 2.116 2.669 1.00 93.62 77 ILE A C 1
ATOM 617 O O . ILE A 1 77 ? -0.466 2.414 1.525 1.00 93.62 77 ILE A O 1
ATOM 621 N N . LEU A 1 78 ? -2.002 2.420 3.167 1.00 92.94 78 LEU A N 1
ATOM 622 C CA . LEU A 1 78 ? -3.046 3.172 2.480 1.00 92.94 78 LEU A CA 1
ATOM 623 C C . LEU A 1 78 ? -3.310 4.488 3.211 1.00 92.94 78 LEU A C 1
ATOM 625 O O . LEU A 1 78 ? -3.602 4.493 4.410 1.00 92.94 78 LEU A O 1
ATOM 629 N N . ILE A 1 79 ? -3.259 5.596 2.479 1.00 91.69 79 ILE A N 1
ATOM 630 C CA . ILE A 1 79 ? -3.526 6.939 2.997 1.00 91.69 79 ILE A CA 1
ATOM 631 C C . ILE A 1 79 ? -4.559 7.605 2.096 1.00 91.69 79 ILE A C 1
ATOM 633 O O . ILE A 1 79 ? -4.379 7.645 0.884 1.00 91.69 79 ILE A O 1
ATOM 637 N N . VAL A 1 80 ? -5.624 8.155 2.676 1.00 88.75 80 VAL A N 1
ATOM 638 C CA . VAL A 1 80 ? -6.634 8.952 1.965 1.00 88.75 80 VAL A CA 1
ATOM 639 C C . VAL A 1 80 ? -6.666 10.353 2.563 1.00 88.75 80 VAL A C 1
ATOM 641 O O . VAL A 1 80 ? -6.871 10.494 3.766 1.00 88.75 80 VAL A O 1
ATOM 644 N N . ALA A 1 81 ? -6.493 11.384 1.740 1.00 86.81 81 ALA A N 1
ATOM 645 C CA . ALA A 1 81 ? -6.702 12.773 2.143 1.00 86.81 81 ALA A CA 1
ATOM 646 C C . ALA A 1 81 ? -8.208 13.051 2.228 1.00 86.81 81 ALA A C 1
ATOM 648 O O . ALA A 1 81 ? -8.921 12.903 1.233 1.00 86.81 81 ALA A O 1
ATOM 649 N N . LYS A 1 82 ? -8.711 13.442 3.402 1.00 84.31 82 LYS A N 1
ATOM 650 C CA . LYS A 1 82 ? -10.155 13.578 3.654 1.00 84.31 82 LYS A CA 1
ATOM 651 C C . LYS A 1 82 ? -10.809 14.666 2.811 1.00 84.31 82 LYS A C 1
ATOM 653 O O . LYS A 1 82 ? -11.806 14.401 2.143 1.00 84.31 82 LYS A O 1
ATOM 658 N N . ASN A 1 83 ? -10.219 15.857 2.792 1.00 79.88 83 ASN A N 1
ATOM 659 C CA . ASN A 1 83 ? -10.815 17.031 2.148 1.00 79.88 83 ASN A CA 1
ATOM 660 C C . ASN A 1 83 ? -10.939 16.855 0.631 1.00 79.88 83 ASN A C 1
ATOM 662 O O . ASN A 1 83 ? -11.885 17.319 -0.011 1.00 79.88 83 ASN A O 1
ATOM 666 N N . HIS A 1 84 ? -9.996 16.120 0.043 1.00 77.06 84 HIS A N 1
ATOM 667 C CA . HIS A 1 84 ? -9.876 16.026 -1.402 1.00 77.06 84 HIS A CA 1
ATOM 668 C C . HIS A 1 84 ? -10.141 14.626 -1.956 1.00 77.06 84 HIS A C 1
ATOM 670 O O . HIS A 1 84 ? -10.351 14.502 -3.159 1.00 77.06 84 HIS A O 1
ATOM 676 N N . GLY A 1 85 ? -10.228 13.580 -1.136 1.00 77.81 85 GLY A N 1
ATOM 677 C CA . GLY A 1 85 ? -10.525 12.215 -1.587 1.00 77.81 85 GLY A CA 1
ATOM 678 C C . GLY A 1 85 ? -9.447 11.603 -2.489 1.00 77.81 85 GLY A C 1
ATOM 679 O O . GLY A 1 85 ? -9.700 10.605 -3.161 1.00 77.81 85 GLY A O 1
ATOM 680 N N . PHE A 1 86 ? -8.261 12.208 -2.533 1.00 85.81 86 PHE A N 1
ATOM 681 C CA . PHE A 1 86 ? -7.090 11.590 -3.138 1.00 85.81 86 PHE A CA 1
ATOM 682 C C . PHE A 1 86 ? -6.566 10.502 -2.210 1.00 85.81 86 PHE A C 1
ATOM 684 O O . PHE A 1 86 ? -6.642 10.632 -0.986 1.00 85.81 86 PHE A O 1
ATOM 691 N N . TRP A 1 87 ? -5.990 9.457 -2.784 1.00 88.44 87 TRP A N 1
ATOM 692 C CA . TRP A 1 87 ? -5.441 8.359 -2.013 1.00 88.44 87 TRP A CA 1
ATOM 693 C C . TRP A 1 87 ? -4.117 7.869 -2.573 1.00 88.44 87 TRP A C 1
ATOM 695 O O . TRP A 1 87 ? -3.813 8.012 -3.757 1.00 88.44 87 TRP A O 1
ATOM 705 N N . VAL A 1 88 ? -3.341 7.273 -1.682 1.00 91.06 88 VAL A N 1
ATOM 706 C CA . VAL A 1 88 ? -2.043 6.678 -1.949 1.00 91.06 88 VAL A CA 1
ATOM 707 C C . VAL A 1 88 ? -2.037 5.270 -1.382 1.00 91.06 88 VAL A C 1
ATOM 709 O O . VAL A 1 88 ? -2.472 5.047 -0.254 1.00 91.06 88 VAL A O 1
ATOM 712 N N . SER A 1 89 ? -1.524 4.331 -2.167 1.00 91.31 89 SER A N 1
ATOM 713 C CA . SER A 1 89 ? -1.191 2.979 -1.741 1.00 91.31 89 SER A CA 1
ATOM 714 C C . SER A 1 89 ? 0.293 2.752 -1.968 1.00 91.31 89 SER A C 1
ATOM 716 O O . SER A 1 89 ? 0.771 2.937 -3.086 1.00 91.31 89 SER A O 1
ATOM 718 N N . TYR A 1 90 ? 0.995 2.314 -0.930 1.00 90.94 90 TYR A N 1
ATOM 719 C CA . TYR A 1 90 ? 2.407 1.961 -0.986 1.00 90.94 90 TYR A CA 1
ATOM 720 C C . TYR A 1 90 ? 2.605 0.506 -0.567 1.00 90.94 90 TYR A C 1
ATOM 722 O O . TYR A 1 90 ? 2.286 0.141 0.564 1.00 90.94 90 TYR A O 1
ATOM 730 N N . ASP A 1 91 ? 3.100 -0.316 -1.492 1.00 87.19 91 ASP A N 1
ATOM 731 C CA . ASP A 1 91 ? 3.457 -1.719 -1.266 1.00 87.19 91 ASP A CA 1
ATOM 732 C C . ASP A 1 91 ? 4.980 -1.874 -1.337 1.00 87.19 91 ASP A C 1
ATOM 734 O O . ASP A 1 91 ? 5.573 -1.820 -2.418 1.00 87.19 91 ASP A O 1
ATOM 738 N N . GLU A 1 92 ? 5.601 -2.067 -0.174 1.00 79.19 92 GLU A N 1
ATOM 739 C CA . GLU A 1 92 ? 7.054 -2.169 -0.020 1.00 79.19 92 GLU A CA 1
ATOM 740 C C . GLU A 1 92 ? 7.647 -3.347 -0.804 1.00 79.19 92 GLU A C 1
ATOM 742 O O . GLU A 1 92 ? 8.647 -3.179 -1.502 1.00 79.19 92 GLU A O 1
ATOM 747 N N . ASN A 1 93 ? 6.994 -4.516 -0.771 1.00 79.38 93 ASN A N 1
ATOM 748 C CA . ASN A 1 93 ? 7.530 -5.755 -1.351 1.00 79.38 93 ASN A CA 1
ATOM 749 C C . ASN A 1 93 ? 7.783 -5.631 -2.858 1.00 79.38 93 ASN A C 1
ATOM 751 O O . ASN A 1 93 ? 8.727 -6.216 -3.387 1.00 79.38 93 ASN A O 1
ATOM 755 N N . ASN A 1 94 ? 6.934 -4.859 -3.540 1.00 74.38 94 ASN A N 1
ATOM 756 C CA . ASN A 1 94 ? 7.004 -4.627 -4.980 1.00 74.38 94 ASN A CA 1
ATOM 757 C C . ASN A 1 94 ? 7.547 -3.236 -5.338 1.00 74.38 94 ASN A C 1
ATOM 759 O O . ASN A 1 94 ? 7.624 -2.914 -6.525 1.00 74.38 94 ASN A O 1
ATOM 763 N N . SER A 1 95 ? 7.883 -2.409 -4.337 1.00 76.12 95 SER A N 1
ATOM 764 C CA . SER A 1 95 ? 8.179 -0.978 -4.504 1.00 76.12 95 SER A CA 1
ATOM 765 C C . SER A 1 95 ? 7.119 -0.250 -5.348 1.00 76.12 95 SER A C 1
ATOM 767 O O . SER A 1 95 ? 7.431 0.638 -6.144 1.00 76.12 95 SER A O 1
ATOM 769 N N . GLU A 1 96 ? 5.851 -0.648 -5.202 1.00 82.31 96 GLU A N 1
ATOM 770 C CA . GLU A 1 96 ? 4.741 -0.130 -5.999 1.00 82.31 96 GLU A CA 1
ATOM 771 C C . GLU A 1 96 ? 4.057 1.025 -5.264 1.00 82.31 96 GLU A C 1
ATOM 773 O O . GLU A 1 96 ? 3.605 0.886 -4.126 1.00 82.31 96 GLU A O 1
ATOM 778 N N . ILE A 1 97 ? 3.933 2.158 -5.954 1.00 86.25 97 ILE A N 1
ATOM 779 C CA . ILE A 1 97 ? 3.136 3.301 -5.513 1.00 86.25 97 ILE A CA 1
ATOM 780 C C . ILE A 1 97 ? 1.956 3.443 -6.462 1.00 86.25 97 ILE A C 1
ATOM 782 O O . ILE A 1 97 ? 2.125 3.513 -7.679 1.00 86.25 97 ILE A O 1
ATOM 786 N N . LYS A 1 98 ? 0.756 3.527 -5.897 1.00 88.38 98 LYS A N 1
ATOM 787 C CA . LYS A 1 98 ? -0.456 3.898 -6.625 1.00 88.38 98 LYS A CA 1
ATOM 788 C C . LYS A 1 98 ? -1.003 5.177 -6.032 1.00 88.38 98 LYS A C 1
ATOM 790 O O . LYS A 1 98 ? -1.183 5.268 -4.821 1.00 88.38 98 LYS A O 1
ATOM 795 N N . VAL A 1 99 ? -1.277 6.141 -6.898 1.00 89.06 99 VAL A N 1
ATOM 796 C CA . VAL A 1 99 ? -1.985 7.370 -6.557 1.00 89.06 99 VAL A CA 1
ATOM 797 C C . VAL A 1 99 ? -3.318 7.319 -7.278 1.00 89.06 99 VAL A C 1
ATOM 799 O O . VAL A 1 99 ? -3.360 7.021 -8.472 1.00 89.06 99 VAL A O 1
ATOM 802 N N . GLY A 1 100 ? -4.402 7.592 -6.567 1.00 88.38 100 GLY A N 1
ATOM 803 C CA . GLY A 1 100 ? -5.714 7.697 -7.179 1.00 88.38 100 GLY A CA 1
ATOM 804 C C . GLY A 1 100 ? -6.439 8.959 -6.764 1.00 88.38 100 GLY A C 1
ATOM 805 O O . GLY A 1 100 ? -6.258 9.499 -5.672 1.00 88.38 100 GLY A O 1
ATOM 806 N N . VAL A 1 101 ? -7.260 9.437 -7.691 1.00 87.81 101 VAL A N 1
ATOM 807 C CA . VAL A 1 101 ? -7.989 10.698 -7.595 1.00 87.81 101 VAL A CA 1
ATOM 808 C C . VAL A 1 101 ? -9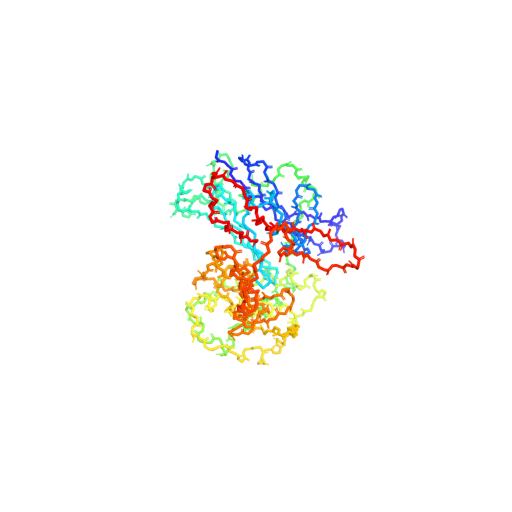.422 10.452 -8.050 1.00 87.81 101 VAL A C 1
ATOM 810 O O . VAL A 1 101 ? -9.676 9.609 -8.911 1.00 87.81 101 VAL A O 1
ATOM 813 N N . SER A 1 102 ? -10.379 11.179 -7.482 1.00 84.81 102 SER A N 1
ATOM 814 C CA . SER A 1 102 ? -11.769 11.098 -7.940 1.00 84.81 102 SER A CA 1
ATOM 815 C C . SER A 1 102 ? -11.924 11.669 -9.357 1.00 84.81 102 SER A C 1
ATOM 817 O O . SER A 1 102 ? -11.246 12.626 -9.733 1.00 84.81 102 SER A O 1
ATOM 819 N N . ALA A 1 103 ? -12.882 11.140 -10.126 1.00 87.56 103 ALA A N 1
ATOM 820 C CA . ALA A 1 103 ? -13.243 11.641 -11.455 1.00 87.56 103 ALA A CA 1
ATOM 821 C C . ALA A 1 103 ? -13.609 13.138 -11.476 1.00 87.56 103 ALA A C 1
ATOM 823 O O . ALA A 1 103 ? -13.479 13.779 -12.515 1.00 87.56 103 ALA A O 1
ATOM 824 N N . ARG A 1 104 ? -13.983 13.724 -10.330 1.00 86.56 104 ARG A N 1
ATOM 825 C CA . ARG A 1 104 ? -14.218 15.172 -10.197 1.00 86.56 104 ARG A CA 1
ATOM 826 C C . ARG A 1 104 ? -12.991 16.038 -10.506 1.00 86.56 104 ARG A C 1
ATOM 828 O O . ARG A 1 104 ? -13.152 17.213 -10.794 1.00 86.56 104 ARG A O 1
ATOM 835 N N . PHE A 1 105 ? -11.785 15.467 -10.447 1.00 86.25 105 PHE A N 1
ATOM 836 C CA . PHE A 1 105 ? -10.533 16.159 -10.769 1.00 86.25 105 PHE A CA 1
ATOM 837 C C . PHE A 1 105 ? -10.111 16.004 -12.235 1.00 86.25 105 PHE A C 1
ATOM 839 O O . PHE A 1 105 ? -8.974 16.308 -12.608 1.00 86.25 105 PHE A O 1
ATOM 846 N N . LYS A 1 106 ? -11.004 15.496 -13.092 1.00 90.31 106 LYS A N 1
ATOM 847 C CA . LYS A 1 106 ? -10.741 15.410 -14.526 1.00 90.31 106 LYS A CA 1
ATOM 848 C C . LYS A 1 106 ? -10.432 16.806 -15.066 1.00 90.31 106 LYS A C 1
ATOM 850 O O . LYS A 1 106 ? -11.159 17.753 -14.787 1.00 90.31 106 LYS A O 1
ATOM 855 N N . LYS A 1 107 ? -9.364 16.920 -15.855 1.00 90.94 107 LYS A N 1
ATOM 856 C CA . LYS A 1 107 ? -8.816 18.161 -16.422 1.00 90.94 107 LYS A CA 1
ATOM 857 C C . LYS A 1 107 ? -8.264 19.155 -15.389 1.00 90.94 107 LYS A C 1
ATOM 859 O O . LYS A 1 107 ? -7.937 20.275 -15.776 1.00 90.94 107 LYS A O 1
ATOM 864 N N . THR A 1 108 ? -8.111 18.767 -14.120 1.00 88.50 108 THR A N 1
ATOM 865 C CA . THR A 1 108 ? -7.601 19.654 -13.054 1.00 88.50 108 THR A CA 1
ATOM 866 C C . THR A 1 108 ? -6.364 19.118 -12.331 1.00 88.50 108 THR A C 1
ATOM 868 O O . THR A 1 108 ? -5.940 19.727 -11.352 1.00 88.50 108 THR A O 1
ATOM 871 N N . VAL A 1 109 ? -5.818 17.972 -12.747 1.00 88.19 109 VAL A N 1
ATOM 872 C CA . VAL A 1 109 ? -4.593 17.393 -12.173 1.00 88.19 109 VAL A CA 1
ATOM 873 C C . VAL A 1 109 ? -3.610 17.027 -13.276 1.00 88.19 109 VAL A C 1
ATOM 875 O O . VAL A 1 109 ? -4.012 16.516 -14.325 1.00 88.19 109 VAL A O 1
ATOM 878 N N . ASP A 1 110 ? -2.342 17.310 -13.010 1.00 90.06 110 ASP A N 1
ATOM 879 C CA . ASP A 1 110 ? -1.176 17.068 -13.852 1.00 90.06 110 ASP A CA 1
ATOM 880 C C . ASP A 1 110 ? 0.031 16.637 -12.991 1.00 90.06 110 ASP A C 1
ATOM 882 O O . ASP A 1 110 ? -0.076 16.458 -11.772 1.00 90.06 110 ASP A O 1
ATOM 886 N N . GLY A 1 111 ? 1.171 16.395 -13.637 1.00 89.44 111 GLY A N 1
ATOM 887 C CA . GLY A 1 111 ? 2.395 15.893 -13.016 1.00 89.44 111 GLY A CA 1
ATOM 888 C C . GLY A 1 111 ? 2.945 14.677 -13.757 1.00 89.44 111 GLY A C 1
ATOM 889 O O . GLY A 1 111 ? 2.533 14.372 -14.873 1.00 89.44 111 GLY A O 1
ATOM 890 N N . LEU A 1 112 ? 3.826 13.910 -13.106 1.00 90.81 112 LEU A N 1
ATOM 891 C CA . LEU A 1 112 ? 4.391 12.679 -13.687 1.00 90.81 112 LEU A CA 1
ATOM 892 C C . LEU A 1 112 ? 3.340 11.599 -14.008 1.00 90.81 112 LEU A C 1
ATOM 894 O O . LEU A 1 112 ? 3.621 10.687 -14.780 1.00 90.81 112 LEU A O 1
ATOM 898 N N . CYS A 1 113 ? 2.142 11.691 -13.419 1.00 91.31 113 CYS A N 1
ATOM 899 C CA . CYS A 1 113 ? 1.013 10.799 -13.704 1.00 91.31 113 CYS A CA 1
ATOM 900 C C . CYS A 1 113 ? 0.165 11.240 -14.911 1.00 91.31 113 CYS A C 1
ATOM 902 O O . CYS A 1 113 ? -0.868 10.624 -15.164 1.00 91.31 113 CYS A O 1
ATOM 904 N N . GLY A 1 114 ? 0.589 12.270 -15.647 1.00 92.69 114 GLY A N 1
ATOM 905 C CA . GLY A 1 114 ? -0.114 12.763 -16.828 1.00 92.69 114 GLY A CA 1
ATOM 906 C C . GLY A 1 114 ? -1.219 13.765 -16.516 1.00 92.69 114 GLY A C 1
ATOM 907 O O . GLY A 1 114 ? -1.528 14.043 -15.354 1.00 92.69 114 GLY A O 1
ATOM 908 N N . TYR A 1 115 ? -1.808 14.324 -17.572 1.00 93.50 115 TYR A N 1
ATOM 909 C CA . TYR A 1 115 ? -2.905 15.276 -17.468 1.00 93.50 115 TYR A CA 1
ATOM 910 C C . TYR A 1 115 ? -4.222 14.506 -17.511 1.00 93.50 115 TYR A C 1
ATOM 912 O O . TYR A 1 115 ? -4.563 13.873 -18.503 1.00 93.50 115 TYR A O 1
ATOM 920 N N . TYR A 1 116 ? -5.006 14.546 -16.431 1.00 92.50 116 TYR A N 1
ATOM 921 C CA . TYR A 1 116 ? -6.163 13.656 -16.291 1.00 92.50 116 TYR A CA 1
ATOM 922 C C . TYR A 1 116 ? -7.371 14.085 -17.146 1.00 92.50 116 TYR A C 1
ATOM 924 O O . TYR A 1 116 ? -8.411 14.478 -16.627 1.00 92.50 116 TYR A O 1
ATOM 932 N N . ASN A 1 117 ? -7.275 14.027 -18.472 1.00 94.44 117 ASN A N 1
ATOM 933 C CA . ASN A 1 117 ? -8.346 14.372 -19.412 1.00 94.44 117 ASN A CA 1
ATOM 934 C C . ASN A 1 117 ? -8.843 13.166 -20.240 1.00 94.44 117 ASN A C 1
ATOM 936 O O . ASN A 1 117 ? -9.917 13.259 -20.843 1.00 94.44 117 ASN A O 1
ATOM 940 N N . GLY A 1 118 ? -8.131 12.034 -20.200 1.00 94.69 118 GLY A N 1
ATOM 941 C CA . GLY A 1 118 ? -8.410 10.835 -20.997 1.00 94.69 118 GLY A CA 1
ATOM 942 C C . GLY A 1 118 ? -7.737 10.809 -22.374 1.00 94.69 118 GLY A C 1
ATOM 943 O O . GLY A 1 118 ? -8.132 9.999 -23.208 1.00 94.69 118 GLY A O 1
ATOM 944 N N . TYR A 1 119 ? -6.757 11.677 -22.628 1.00 95.94 119 TYR A N 1
ATOM 945 C CA . TYR A 1 119 ? -6.047 11.795 -23.895 1.00 95.94 119 TYR A CA 1
ATOM 946 C C . TYR A 1 119 ? -4.537 11.627 -23.699 1.00 95.94 119 TYR A C 1
ATOM 948 O O . TYR A 1 119 ? -3.825 12.534 -23.311 1.00 95.94 119 TYR A O 1
ATOM 956 N N . ASN A 1 120 ? -4.012 10.453 -24.032 1.00 94.31 120 ASN A N 1
ATOM 957 C CA . ASN A 1 120 ? -2.629 10.105 -23.697 1.00 94.31 120 ASN A CA 1
ATOM 958 C C . ASN A 1 120 ? -1.532 10.930 -24.399 1.00 94.31 120 ASN A C 1
ATOM 960 O O . ASN A 1 120 ? -0.375 10.878 -23.982 1.00 94.31 120 ASN A O 1
ATOM 964 N N . LYS A 1 121 ? -1.842 11.656 -25.483 1.00 95.81 121 LYS A N 1
ATOM 965 C CA . LYS A 1 121 ? -0.817 12.401 -26.234 1.00 95.81 121 LYS A CA 1
ATOM 966 C C . LYS A 1 121 ? -0.404 13.708 -25.557 1.00 95.81 121 LYS A C 1
ATOM 968 O O . LYS A 1 121 ? 0.629 14.250 -25.927 1.00 95.81 121 LYS A O 1
ATOM 973 N N . ASP A 1 122 ? -1.178 14.207 -24.593 1.00 95.06 122 ASP A N 1
ATOM 974 C CA . ASP A 1 122 ? -0.829 15.404 -23.820 1.00 95.06 122 ASP A CA 1
ATOM 975 C C . ASP A 1 122 ? -0.419 15.100 -22.371 1.00 95.06 122 ASP A C 1
ATOM 977 O O . ASP A 1 122 ? -0.166 16.018 -21.595 1.00 95.06 122 ASP A O 1
ATOM 981 N N . ASP A 1 123 ? -0.238 13.821 -22.025 1.00 95.44 123 ASP A N 1
ATOM 982 C CA . ASP A 1 123 ? 0.193 13.414 -20.684 1.00 95.44 123 ASP A CA 1
ATOM 983 C C . ASP A 1 123 ? 1.626 13.852 -20.357 1.00 95.44 123 ASP A C 1
ATOM 985 O O . ASP A 1 123 ? 1.964 14.062 -19.195 1.00 95.44 123 ASP A O 1
ATOM 989 N N . LYS A 1 124 ? 2.478 14.060 -21.368 1.00 96.19 124 LYS A N 1
ATOM 990 C CA . LYS A 1 124 ? 3.830 14.608 -21.174 1.00 96.19 124 LYS A CA 1
ATOM 991 C C . LYS A 1 124 ? 3.843 16.141 -21.157 1.00 96.19 124 LYS A C 1
ATOM 993 O O . LYS A 1 124 ? 4.668 16.782 -21.813 1.00 96.19 124 LYS A O 1
ATOM 998 N N . ARG A 1 125 ? 2.907 16.726 -20.413 1.00 95.00 125 ARG A N 1
ATOM 999 C CA . ARG A 1 125 ? 2.790 18.168 -20.180 1.00 95.00 125 ARG A CA 1
ATOM 1000 C C . ARG A 1 125 ? 3.688 18.606 -19.026 1.00 95.00 125 ARG A C 1
ATOM 1002 O O . ARG A 1 125 ? 3.618 18.049 -17.935 1.00 95.00 125 ARG A O 1
ATOM 1009 N N . MET A 1 126 ? 4.535 19.597 -19.260 1.00 94.94 126 MET A N 1
ATOM 1010 C CA . MET A 1 126 ? 5.432 20.185 -18.259 1.00 94.94 126 MET A CA 1
ATOM 1011 C C . MET A 1 126 ? 4.691 21.223 -17.385 1.00 94.94 126 MET A C 1
ATOM 1013 O O . MET A 1 126 ? 3.576 21.621 -17.738 1.00 94.94 126 MET A O 1
ATOM 1017 N N . PRO A 1 127 ? 5.271 21.704 -16.262 1.00 92.38 127 PRO A N 1
ATOM 1018 C CA . PRO A 1 127 ? 4.600 22.657 -15.364 1.00 92.38 127 PRO A CA 1
ATOM 1019 C C . PRO A 1 127 ? 4.204 23.998 -15.998 1.00 92.38 127 PRO A C 1
ATOM 1021 O O . PRO A 1 127 ? 3.310 24.675 -15.498 1.00 92.38 127 PRO A O 1
ATOM 1024 N N . ASP A 1 128 ? 4.880 24.400 -17.076 1.00 93.88 128 ASP A N 1
ATOM 1025 C CA . ASP A 1 128 ? 4.564 25.599 -17.866 1.00 93.88 128 ASP A CA 1
ATOM 1026 C C . ASP A 1 128 ? 3.396 25.379 -18.848 1.00 93.88 128 ASP A C 1
ATOM 1028 O O . ASP A 1 128 ? 2.900 26.318 -19.466 1.00 93.88 128 ASP A O 1
ATOM 1032 N N . GLY A 1 129 ? 2.931 24.136 -18.973 1.00 92.94 129 GLY A N 1
ATOM 1033 C CA . GLY A 1 129 ? 1.866 23.715 -19.864 1.00 92.94 129 GLY A CA 1
ATOM 1034 C C . GLY A 1 129 ? 2.313 23.277 -21.256 1.00 92.94 129 GLY A C 1
ATOM 1035 O O . GLY A 1 129 ? 1.463 22.813 -22.016 1.00 92.94 129 GLY A O 1
ATOM 1036 N N . ASN A 1 130 ? 3.604 23.369 -21.579 1.00 96.44 130 ASN A N 1
ATOM 1037 C CA . ASN A 1 130 ? 4.143 22.901 -22.850 1.00 96.44 130 ASN A CA 1
ATOM 1038 C C . ASN A 1 130 ? 4.238 21.371 -22.889 1.00 96.44 130 ASN A C 1
ATOM 1040 O O . ASN A 1 130 ? 4.405 20.709 -21.863 1.00 96.44 130 ASN A O 1
ATOM 1044 N N . LEU A 1 131 ? 4.150 20.803 -24.092 1.00 97.00 131 LEU A N 1
ATOM 1045 C CA . LEU A 1 131 ? 4.284 19.364 -24.321 1.00 97.00 131 LEU A CA 1
ATOM 1046 C C . LEU A 1 131 ? 5.708 19.009 -24.743 1.00 97.00 131 LEU A C 1
ATOM 1048 O O . LEU A 1 131 ? 6.378 19.780 -25.430 1.00 97.00 131 LEU A O 1
ATOM 1052 N N . THR A 1 132 ? 6.156 17.814 -24.369 1.00 96.12 132 THR A N 1
ATOM 1053 C CA . THR A 1 132 ? 7.416 17.249 -24.855 1.00 96.12 132 THR A CA 1
ATOM 1054 C C . THR A 1 132 ? 7.285 15.754 -25.102 1.00 96.12 132 THR A C 1
ATOM 1056 O O . THR A 1 132 ? 6.748 15.017 -24.281 1.00 96.12 132 THR A O 1
ATOM 1059 N N . ASP A 1 133 ? 7.836 15.265 -26.210 1.00 94.56 133 ASP A N 1
ATOM 1060 C CA . ASP A 1 133 ? 7.894 13.824 -26.470 1.00 94.56 133 ASP A CA 1
ATOM 1061 C C . ASP A 1 133 ? 9.033 13.141 -25.698 1.00 94.56 133 ASP A C 1
ATOM 1063 O O . ASP A 1 133 ? 9.023 11.919 -25.491 1.00 94.56 133 ASP A O 1
ATOM 1067 N N . ASN A 1 134 ? 10.002 13.922 -25.212 1.00 95.06 134 ASN A N 1
ATOM 1068 C CA . ASN A 1 134 ? 11.170 13.416 -24.509 1.00 95.06 134 ASN A CA 1
ATOM 1069 C C . ASN A 1 134 ? 10.846 13.134 -23.034 1.00 95.06 134 ASN A C 1
ATOM 1071 O O . ASN A 1 134 ? 10.696 14.042 -22.219 1.00 95.06 134 ASN A O 1
ATOM 1075 N N . THR A 1 135 ? 10.808 11.848 -22.675 1.00 91.88 135 THR A N 1
ATOM 1076 C CA . THR A 1 135 ? 10.498 11.386 -21.312 1.00 91.88 135 THR A CA 1
ATOM 1077 C C . THR A 1 135 ? 11.465 11.924 -20.255 1.00 91.88 135 THR A C 1
ATOM 1079 O O . THR A 1 135 ? 11.035 12.190 -19.137 1.00 91.88 135 THR A O 1
ATOM 1082 N N . ARG A 1 136 ? 12.753 12.105 -20.588 1.00 88.50 136 ARG A N 1
ATOM 1083 C CA . ARG A 1 136 ? 13.741 12.683 -19.664 1.00 88.50 136 ARG A CA 1
ATOM 1084 C C . ARG A 1 136 ? 13.392 14.138 -19.373 1.00 88.50 136 ARG A C 1
ATOM 1086 O O . ARG A 1 136 ? 13.283 14.497 -18.213 1.00 88.50 136 ARG A O 1
ATOM 1093 N N . ILE A 1 137 ? 13.177 14.940 -20.417 1.00 92.56 137 ILE A N 1
ATOM 1094 C CA . ILE A 1 137 ? 12.835 16.364 -20.273 1.00 92.56 137 ILE A CA 1
ATOM 1095 C C . ILE A 1 137 ? 11.524 16.517 -19.493 1.00 92.56 137 ILE A C 1
ATOM 1097 O O . ILE A 1 137 ? 11.455 17.324 -18.573 1.00 92.56 137 ILE A O 1
ATOM 1101 N N . PHE A 1 138 ? 10.515 15.697 -19.803 1.00 94.12 138 PHE A N 1
ATOM 1102 C CA . PHE A 1 138 ? 9.263 15.659 -19.048 1.00 94.12 138 PHE A CA 1
ATOM 1103 C C . PHE A 1 138 ? 9.501 15.352 -17.563 1.00 94.12 138 PHE A C 1
ATOM 1105 O O . PHE A 1 138 ? 9.068 16.123 -16.709 1.00 94.12 138 PHE A O 1
ATOM 1112 N N . GLY A 1 139 ? 10.222 14.272 -17.247 1.00 88.75 139 GLY A N 1
ATOM 1113 C CA . GLY A 1 139 ? 10.526 13.888 -15.867 1.00 88.75 139 GLY A CA 1
ATOM 1114 C C . GLY A 1 139 ? 11.293 14.970 -15.105 1.00 88.75 139 GLY A C 1
ATOM 1115 O O . GLY A 1 139 ? 10.887 15.374 -14.016 1.00 88.75 139 GLY A O 1
ATOM 1116 N N . ASP A 1 140 ? 12.350 15.492 -15.727 1.00 86.00 140 ASP A N 1
ATOM 1117 C CA . ASP A 1 140 ? 13.207 16.540 -15.175 1.00 86.00 140 ASP A CA 1
ATOM 1118 C C . ASP A 1 140 ? 12.480 17.886 -15.051 1.00 86.00 140 ASP A C 1
ATOM 1120 O O . ASP A 1 140 ? 12.934 18.737 -14.302 1.00 86.00 140 ASP A O 1
ATOM 1124 N N . SER A 1 141 ? 11.361 18.118 -15.743 1.00 90.88 141 SER A N 1
ATOM 1125 C CA . SER A 1 141 ? 10.576 19.353 -15.584 1.00 90.88 141 SER A CA 1
ATOM 1126 C C . SER A 1 141 ? 9.762 19.386 -14.285 1.00 90.88 141 SER A C 1
ATOM 1128 O O . SER A 1 141 ? 9.477 20.464 -13.767 1.00 90.88 141 SER A O 1
ATOM 1130 N N . TRP A 1 142 ? 9.423 18.214 -13.736 1.00 88.12 142 TRP A N 1
ATOM 1131 C CA . TRP A 1 142 ? 8.557 18.049 -12.562 1.00 88.12 142 TRP A CA 1
ATOM 1132 C C . TRP A 1 142 ? 9.318 17.841 -11.245 1.00 88.12 142 TRP A C 1
ATOM 1134 O O . TRP A 1 142 ? 8.690 17.614 -10.209 1.00 88.12 142 TRP A O 1
ATOM 1144 N N . TYR A 1 143 ? 10.654 17.907 -11.254 1.00 81.62 143 TYR A N 1
ATOM 1145 C CA . TYR A 1 143 ? 11.441 17.757 -10.029 1.00 81.62 143 TYR A CA 1
ATOM 1146 C C . TYR A 1 143 ? 11.179 18.892 -9.027 1.00 81.62 143 TYR A C 1
ATOM 1148 O O . TYR A 1 143 ? 10.890 20.037 -9.386 1.00 81.62 143 TYR A O 1
ATOM 1156 N N . ASP A 1 144 ? 11.315 18.574 -7.742 1.00 78.31 144 ASP A N 1
ATOM 1157 C CA . ASP A 1 144 ? 11.204 19.560 -6.676 1.00 78.31 144 ASP A CA 1
ATOM 1158 C C . ASP A 1 144 ? 12.479 20.415 -6.620 1.00 78.31 144 ASP A C 1
ATOM 1160 O O . ASP A 1 144 ? 13.534 19.949 -6.193 1.00 78.31 144 ASP A O 1
ATOM 1164 N N . LYS A 1 145 ? 12.369 21.686 -7.023 1.00 80.81 145 LYS A N 1
ATOM 1165 C CA . LYS A 1 145 ? 13.482 22.651 -7.032 1.00 80.81 145 LYS A CA 1
ATOM 1166 C C . LYS A 1 145 ? 14.063 22.948 -5.646 1.00 80.81 145 LYS A C 1
ATOM 1168 O O . LYS A 1 145 ? 15.119 23.566 -5.571 1.00 80.81 145 LYS A O 1
ATOM 1173 N N . SER A 1 146 ? 13.390 22.543 -4.565 1.00 76.06 146 SER A N 1
ATOM 1174 C CA . SER A 1 146 ? 13.943 22.632 -3.207 1.00 76.06 146 SER A CA 1
ATOM 1175 C C . SER A 1 146 ? 14.996 21.560 -2.904 1.00 76.06 146 SER A C 1
ATOM 1177 O O . SER A 1 146 ? 15.692 21.673 -1.900 1.00 76.06 146 SER A O 1
ATOM 1179 N N . VAL A 1 147 ? 15.125 20.536 -3.756 1.00 74.00 147 VAL A N 1
ATOM 1180 C CA . VAL A 1 147 ? 16.139 19.484 -3.631 1.00 74.00 147 VAL A CA 1
ATOM 1181 C C . VAL A 1 147 ? 17.362 19.859 -4.480 1.00 74.00 147 VAL A C 1
ATOM 1183 O O . VAL A 1 147 ? 17.201 20.095 -5.684 1.00 74.00 147 VAL A O 1
ATOM 1186 N N . PRO A 1 148 ? 18.577 19.917 -3.899 1.00 75.81 148 PRO A N 1
ATOM 1187 C CA . PRO A 1 148 ? 19.804 20.150 -4.657 1.00 75.81 148 PRO A CA 1
ATOM 1188 C C . PRO A 1 148 ? 19.977 19.108 -5.766 1.00 75.81 148 PRO A C 1
ATOM 1190 O O . PRO A 1 148 ? 19.771 17.912 -5.555 1.00 75.81 148 PRO A O 1
ATOM 1193 N N . LYS A 1 149 ? 20.366 19.539 -6.970 1.00 72.31 149 LYS A N 1
ATOM 1194 C CA . LYS A 1 149 ? 20.485 18.633 -8.127 1.00 72.31 149 LYS A CA 1
ATOM 1195 C C . LYS A 1 149 ? 21.587 17.592 -7.920 1.00 72.31 149 LYS A C 1
ATOM 1197 O O . LYS A 1 149 ? 21.519 16.497 -8.468 1.00 72.31 149 LYS A O 1
ATOM 1202 N N . GLU A 1 150 ? 22.567 17.925 -7.093 1.00 70.31 150 GLU A N 1
ATOM 1203 C CA . GLU A 1 150 ? 23.675 17.082 -6.660 1.00 70.31 150 GLU A CA 1
ATOM 1204 C C . GLU A 1 150 ? 23.204 15.909 -5.789 1.00 70.31 150 GLU A C 1
ATOM 1206 O O . GLU A 1 150 ? 23.949 14.954 -5.605 1.00 70.31 150 GLU A O 1
ATOM 1211 N N . GLU A 1 151 ? 21.977 15.944 -5.264 1.00 66.88 151 GLU A N 1
ATOM 1212 C CA . GLU A 1 151 ? 21.357 14.828 -4.541 1.00 66.88 151 GLU A CA 1
ATOM 1213 C C . GLU A 1 151 ? 20.540 13.906 -5.468 1.00 66.88 151 GLU A C 1
ATOM 1215 O O . GLU A 1 151 ? 20.151 12.803 -5.076 1.00 66.88 151 GLU A O 1
ATOM 1220 N N . CYS A 1 152 ? 20.310 14.315 -6.720 1.00 68.19 152 CYS A N 1
ATOM 1221 C CA . CYS A 1 152 ? 19.517 13.582 -7.703 1.00 68.19 152 CYS A CA 1
ATOM 1222 C C . CYS A 1 152 ? 20.405 12.675 -8.568 1.00 68.19 152 CYS A C 1
ATOM 1224 O O . CYS A 1 152 ? 20.938 13.088 -9.600 1.00 68.19 152 CYS A O 1
ATOM 1226 N N . TYR A 1 153 ? 20.521 11.401 -8.189 1.00 67.31 153 TYR A N 1
ATOM 1227 C CA . TYR A 1 153 ? 21.298 10.411 -8.940 1.00 67.31 153 TYR A CA 1
ATOM 1228 C C . TYR A 1 153 ? 20.402 9.495 -9.766 1.00 67.31 153 TYR A C 1
ATOM 1230 O O . TYR A 1 153 ? 19.467 8.880 -9.251 1.00 67.31 153 TYR A O 1
ATOM 1238 N N . GLN A 1 154 ? 20.731 9.339 -11.051 1.00 65.50 154 GLN A N 1
ATOM 1239 C CA . GLN A 1 154 ? 20.063 8.354 -11.892 1.00 65.50 154 GLN A CA 1
ATOM 1240 C C . GLN A 1 154 ? 20.461 6.943 -11.443 1.00 65.50 154 GLN A C 1
ATOM 1242 O O . GLN A 1 154 ? 21.607 6.525 -11.608 1.00 65.50 154 GLN A O 1
ATOM 1247 N N . GLN A 1 155 ? 19.493 6.192 -10.924 1.00 67.62 155 GLN A N 1
ATOM 1248 C CA . GLN A 1 155 ? 19.664 4.772 -10.650 1.00 67.62 155 GLN A CA 1
ATOM 1249 C C . GLN A 1 155 ? 19.578 4.007 -11.970 1.00 67.62 155 GLN A C 1
ATOM 1251 O O . GLN A 1 155 ? 18.507 3.857 -12.551 1.00 67.62 155 GLN A O 1
ATOM 1256 N N . VAL A 1 156 ? 20.726 3.569 -12.486 1.00 75.06 156 VAL A N 1
ATOM 1257 C CA . VAL A 1 156 ? 20.783 2.737 -13.690 1.00 75.06 156 VAL A CA 1
ATOM 1258 C C . VAL A 1 156 ? 20.950 1.293 -13.260 1.00 75.06 156 VAL A C 1
ATOM 1260 O O . VAL A 1 156 ? 21.972 0.928 -12.683 1.00 75.06 156 VAL A O 1
ATOM 1263 N N . CYS A 1 157 ? 19.966 0.458 -13.583 1.00 80.75 157 CYS A N 1
ATOM 1264 C CA . CYS A 1 157 ? 20.101 -0.977 -13.405 1.00 80.75 157 CYS A CA 1
ATOM 1265 C C . CYS A 1 157 ? 21.233 -1.520 -14.302 1.00 80.75 157 CYS A C 1
ATOM 1267 O O . CYS A 1 157 ? 21.120 -1.425 -15.530 1.00 80.75 157 CYS A O 1
ATOM 1269 N N . PRO A 1 158 ? 22.317 -2.107 -13.753 1.00 86.62 158 PRO A N 1
ATOM 1270 C CA . PRO A 1 158 ? 23.396 -2.648 -14.575 1.00 86.62 158 PRO A CA 1
ATOM 1271 C C . PRO A 1 158 ? 22.883 -3.760 -15.495 1.00 86.62 158 PRO A C 1
ATOM 1273 O O . PRO A 1 158 ? 22.087 -4.596 -15.069 1.00 86.62 158 PRO A O 1
ATOM 1276 N N . ARG A 1 159 ? 23.381 -3.839 -16.738 1.00 87.19 159 ARG A N 1
ATOM 1277 C CA . ARG A 1 159 ? 22.925 -4.843 -17.728 1.00 87.19 159 ARG A CA 1
ATOM 1278 C C . ARG A 1 159 ? 22.991 -6.286 -17.211 1.00 87.19 159 ARG A C 1
ATOM 1280 O O . ARG A 1 159 ? 22.094 -7.079 -17.482 1.00 87.19 159 ARG A O 1
ATOM 1287 N N . SER A 1 160 ? 24.024 -6.623 -16.436 1.00 86.38 160 SER A N 1
ATOM 1288 C CA . SER A 1 160 ? 24.162 -7.945 -15.812 1.00 86.38 160 SER A CA 1
ATOM 1289 C C . SER A 1 160 ? 23.052 -8.237 -14.795 1.00 86.38 160 SER A C 1
ATOM 1291 O O . SER A 1 160 ? 22.576 -9.368 -14.716 1.00 86.38 160 SER A O 1
ATOM 1293 N N . VAL A 1 161 ? 22.595 -7.223 -14.055 1.00 88.50 161 VAL A N 1
ATOM 1294 C CA . VAL A 1 161 ? 21.471 -7.328 -13.115 1.00 88.50 161 VAL A CA 1
ATOM 1295 C C . VAL A 1 161 ? 20.142 -7.360 -13.869 1.00 88.50 161 VAL A C 1
ATOM 1297 O O . VAL A 1 161 ? 19.288 -8.165 -13.516 1.00 88.50 161 VAL A O 1
ATOM 1300 N N . GLN A 1 162 ? 19.985 -6.592 -14.956 1.00 90.75 162 GLN A N 1
ATOM 1301 C CA . GLN A 1 162 ? 18.787 -6.644 -15.810 1.00 90.75 162 GLN A CA 1
ATOM 1302 C C . GLN A 1 162 ? 18.541 -8.047 -16.380 1.00 90.75 162 GLN A C 1
ATOM 1304 O O . GLN A 1 162 ? 17.411 -8.527 -16.360 1.00 90.75 162 GLN A O 1
ATOM 1309 N N . ALA A 1 163 ? 19.588 -8.733 -16.854 1.00 91.44 163 ALA A N 1
ATOM 1310 C CA . ALA A 1 163 ? 19.462 -10.096 -17.377 1.00 91.44 163 ALA A CA 1
ATOM 1311 C C . ALA A 1 163 ? 18.989 -11.089 -16.297 1.00 91.44 163 ALA A C 1
ATOM 1313 O O . ALA A 1 163 ? 18.111 -11.919 -16.548 1.00 91.44 163 ALA A O 1
ATOM 1314 N N . LYS A 1 164 ? 19.524 -10.969 -15.074 1.00 92.31 164 LYS A N 1
ATOM 1315 C CA . LYS A 1 164 ? 19.071 -11.756 -13.916 1.00 92.31 164 LYS A CA 1
ATOM 1316 C C . LYS A 1 164 ? 17.629 -11.425 -13.541 1.00 92.31 164 LYS A C 1
ATOM 1318 O O . LYS A 1 164 ? 16.820 -12.334 -13.379 1.00 92.31 164 LYS A O 1
ATOM 1323 N N . ALA A 1 165 ? 17.292 -10.139 -13.473 1.00 93.25 165 ALA A N 1
ATOM 1324 C CA . ALA A 1 165 ? 15.943 -9.665 -13.200 1.00 93.25 165 ALA A CA 1
ATOM 1325 C C . ALA A 1 165 ? 14.938 -10.234 -14.211 1.00 93.25 165 ALA A C 1
ATOM 1327 O O . ALA A 1 165 ? 13.946 -10.833 -13.811 1.00 93.25 165 ALA A O 1
ATOM 1328 N N . LEU A 1 166 ? 15.240 -10.169 -15.511 1.00 94.50 166 LEU A N 1
ATOM 1329 C CA . LEU A 1 166 ? 14.411 -10.755 -16.566 1.00 94.50 166 LEU A CA 1
ATOM 1330 C C . LEU A 1 166 ? 14.192 -12.262 -16.363 1.00 94.50 166 LEU A C 1
ATOM 1332 O O . LEU A 1 166 ? 13.071 -12.745 -16.531 1.00 94.50 166 LEU A O 1
ATOM 1336 N N . LYS A 1 167 ? 15.233 -13.016 -15.983 1.00 94.25 167 LYS A N 1
ATOM 1337 C CA . LYS A 1 167 ? 15.107 -14.450 -15.677 1.00 94.25 167 LYS A CA 1
ATOM 1338 C C . LYS A 1 167 ? 14.123 -14.693 -14.529 1.00 94.25 167 LYS A C 1
ATOM 1340 O O . LYS A 1 167 ? 13.256 -15.553 -14.666 1.00 94.25 167 LYS A O 1
ATOM 1345 N N . LEU A 1 168 ? 14.220 -13.930 -13.439 1.00 95.00 168 LEU A N 1
ATOM 1346 C CA . LEU A 1 168 ? 13.303 -14.046 -12.299 1.00 95.00 168 LEU A CA 1
ATOM 1347 C C . LEU A 1 168 ? 11.872 -13.636 -12.676 1.00 95.00 168 LEU A C 1
ATOM 1349 O O . LEU A 1 168 ? 10.929 -14.359 -12.369 1.00 95.00 168 LEU A O 1
ATOM 1353 N N . CYS A 1 169 ? 11.707 -12.546 -13.427 1.00 95.56 169 CYS A N 1
ATOM 1354 C CA . CYS A 1 169 ? 10.410 -12.080 -13.922 1.00 95.56 169 CYS A CA 1
ATOM 1355 C C . CYS A 1 169 ? 9.710 -13.093 -14.830 1.00 95.56 169 CYS A C 1
ATOM 1357 O O . CYS A 1 169 ? 8.485 -13.162 -14.857 1.00 95.56 169 CYS A O 1
ATOM 1359 N N . ASN A 1 170 ? 10.472 -13.911 -15.559 1.00 95.56 170 ASN A N 1
ATOM 1360 C CA . ASN A 1 170 ? 9.923 -14.972 -16.395 1.00 95.56 170 ASN A CA 1
ATOM 1361 C C . ASN A 1 170 ? 9.343 -16.151 -15.602 1.00 95.56 170 ASN A C 1
ATOM 1363 O O . ASN A 1 170 ? 8.639 -16.962 -16.201 1.00 95.56 170 ASN A O 1
ATOM 1367 N N . ALA A 1 171 ? 9.558 -16.238 -14.284 1.00 95.38 171 ALA A N 1
ATOM 1368 C CA . ALA A 1 171 ? 8.978 -17.294 -13.451 1.00 95.38 171 ALA A CA 1
ATOM 1369 C C . ALA A 1 171 ? 7.436 -17.297 -13.469 1.00 95.38 171 ALA A C 1
ATOM 1371 O O . ALA A 1 171 ? 6.826 -18.352 -13.315 1.00 95.38 171 ALA A O 1
ATOM 1372 N N . ILE A 1 172 ? 6.800 -16.154 -13.756 1.00 95.31 172 ILE A N 1
ATOM 1373 C CA . ILE A 1 172 ? 5.336 -16.044 -13.900 1.00 95.31 172 ILE A CA 1
ATOM 1374 C C . ILE A 1 172 ? 4.777 -16.819 -15.108 1.00 95.31 172 ILE A C 1
ATOM 1376 O O . ILE A 1 172 ? 3.569 -16.981 -15.223 1.00 95.31 172 ILE A O 1
ATOM 1380 N N . LYS A 1 173 ? 5.634 -17.287 -16.029 1.00 94.19 173 LYS A N 1
ATOM 1381 C CA . LYS A 1 173 ? 5.235 -18.135 -17.169 1.00 94.19 173 LYS A CA 1
ATOM 1382 C C . LYS A 1 173 ? 4.992 -19.593 -16.779 1.00 94.19 173 LYS A C 1
ATOM 1384 O O . LYS A 1 173 ? 4.624 -20.393 -17.634 1.00 94.19 173 LYS A O 1
ATOM 1389 N N . HIS A 1 174 ? 5.256 -19.959 -15.528 1.00 95.56 174 HIS A N 1
ATOM 1390 C CA . HIS A 1 174 ? 5.065 -21.321 -15.053 1.00 95.56 174 HIS A CA 1
ATOM 1391 C C . HIS A 1 174 ? 3.589 -21.763 -15.190 1.00 95.56 174 HIS A C 1
ATOM 1393 O O . HIS A 1 174 ? 2.699 -20.951 -14.927 1.00 95.56 174 HIS A O 1
ATOM 1399 N N . PRO A 1 175 ? 3.298 -23.036 -15.538 1.00 94.69 175 PRO A N 1
ATOM 1400 C CA . PRO A 1 175 ? 1.930 -23.527 -15.736 1.00 94.69 175 PRO A CA 1
ATOM 1401 C C . PRO A 1 175 ? 0.959 -23.291 -14.568 1.00 94.69 175 PRO A C 1
ATOM 1403 O O . PRO A 1 175 ? -0.238 -23.121 -14.787 1.00 94.69 175 PRO A O 1
ATOM 1406 N N . ASN A 1 176 ? 1.461 -23.193 -13.334 1.00 94.06 176 ASN A N 1
ATOM 1407 C CA . ASN A 1 176 ? 0.648 -22.854 -12.154 1.00 94.06 176 ASN A CA 1
ATOM 1408 C C . ASN A 1 176 ? -0.102 -21.520 -12.284 1.00 94.06 176 ASN A C 1
ATOM 1410 O O . ASN A 1 176 ? -1.096 -21.304 -11.600 1.00 94.06 176 ASN A O 1
ATOM 1414 N N . PHE A 1 177 ? 0.367 -20.624 -13.151 1.00 95.94 177 PHE A N 1
ATOM 1415 C CA . PHE A 1 177 ? -0.218 -19.307 -13.365 1.00 95.94 177 PHE A CA 1
ATOM 1416 C C . PHE A 1 177 ? -1.132 -19.237 -14.596 1.00 95.94 177 PHE A C 1
ATOM 1418 O O . PHE A 1 177 ? -1.633 -18.159 -14.911 1.00 95.94 177 PHE A O 1
ATOM 1425 N N . LEU A 1 178 ? -1.411 -20.356 -15.280 1.00 93.25 178 LEU A N 1
ATOM 1426 C CA . LEU A 1 178 ? -2.275 -20.374 -16.474 1.00 93.25 178 LEU A CA 1
ATOM 1427 C C . LEU A 1 178 ? -3.676 -19.814 -16.206 1.00 93.25 178 LEU A C 1
ATOM 1429 O O . LEU A 1 178 ? -4.249 -19.142 -17.059 1.00 93.25 178 LEU A O 1
ATOM 1433 N N . ALA A 1 179 ? -4.220 -20.015 -15.005 1.00 94.56 179 ALA A N 1
ATOM 1434 C CA . ALA A 1 179 ? -5.530 -19.480 -14.640 1.00 94.56 179 ALA A CA 1
ATOM 1435 C C . ALA A 1 179 ? -5.565 -17.932 -14.566 1.00 94.56 179 ALA A C 1
ATOM 1437 O O . ALA A 1 179 ? -6.634 -17.317 -14.689 1.00 94.56 179 ALA A O 1
ATOM 1438 N N . CYS A 1 180 ? -4.392 -17.300 -14.450 1.00 96.12 180 CYS A N 1
ATOM 1439 C CA . CYS A 1 180 ? -4.195 -15.853 -14.510 1.00 96.12 180 CYS A CA 1
ATOM 1440 C C . CYS A 1 180 ? -4.075 -15.304 -15.935 1.00 96.12 180 CYS A C 1
ATOM 1442 O O . CYS A 1 180 ? -3.933 -14.089 -16.104 1.00 96.12 180 CYS A O 1
ATOM 1444 N N . ASP A 1 181 ? -4.171 -16.156 -16.962 1.00 91.25 181 ASP A N 1
ATOM 1445 C CA . ASP A 1 181 ? -4.219 -15.693 -18.344 1.00 91.25 181 ASP A CA 1
ATOM 1446 C C . ASP A 1 181 ? -5.348 -14.668 -18.524 1.00 91.25 181 ASP A C 1
ATOM 1448 O O . ASP A 1 181 ? -6.431 -14.787 -17.934 1.00 91.25 181 ASP A O 1
ATOM 1452 N N . LYS A 1 182 ? -5.066 -13.616 -19.295 1.00 90.56 182 LYS A N 1
ATOM 1453 C CA . LYS A 1 182 ? -5.914 -12.423 -19.499 1.00 90.56 182 LYS A CA 1
ATOM 1454 C C . LYS A 1 182 ? -6.215 -11.577 -18.252 1.00 90.56 182 LYS A C 1
ATOM 1456 O O . LYS A 1 182 ? -6.659 -10.448 -18.419 1.00 90.56 182 LYS A O 1
ATOM 1461 N N . ALA A 1 183 ? -5.970 -12.067 -17.034 1.00 94.62 183 ALA A N 1
ATOM 1462 C CA . ALA A 1 183 ? -6.113 -11.269 -15.813 1.00 94.62 183 ALA A CA 1
ATOM 1463 C C . ALA A 1 183 ? -4.939 -10.297 -15.649 1.00 94.62 183 ALA A C 1
ATOM 1465 O O . ALA A 1 183 ? -5.124 -9.159 -15.229 1.00 94.62 183 ALA A O 1
ATOM 1466 N N . VAL A 1 184 ? -3.735 -10.734 -16.030 1.00 94.12 184 VAL A N 1
ATOM 1467 C CA . VAL A 1 184 ? -2.517 -9.920 -15.983 1.00 94.12 184 VAL A CA 1
ATOM 1468 C C . VAL A 1 184 ? -1.888 -9.868 -17.372 1.00 94.12 184 VAL A C 1
ATOM 1470 O O . VAL A 1 184 ? -1.612 -10.899 -17.986 1.00 94.12 184 VAL A O 1
ATOM 1473 N N . ASN A 1 185 ? -1.617 -8.663 -17.882 1.00 94.19 185 ASN A N 1
ATOM 1474 C CA . ASN A 1 185 ? -0.875 -8.512 -19.132 1.00 94.19 185 ASN A CA 1
ATOM 1475 C C . ASN A 1 185 ? 0.602 -8.857 -18.898 1.00 94.19 185 ASN A C 1
ATOM 1477 O O . ASN A 1 185 ? 1.355 -8.065 -18.331 1.00 94.19 185 ASN A O 1
ATOM 1481 N N . TYR A 1 186 ? 1.018 -10.027 -19.381 1.00 92.12 186 TYR A N 1
ATOM 1482 C CA . TYR A 1 186 ? 2.371 -10.548 -19.201 1.00 92.12 186 TYR A CA 1
ATOM 1483 C C . TYR A 1 186 ? 3.471 -9.557 -19.626 1.00 92.12 186 TYR A C 1
ATOM 1485 O O . TYR A 1 186 ? 4.419 -9.331 -18.876 1.00 92.12 186 TYR A O 1
ATOM 1493 N N . LYS A 1 187 ? 3.346 -8.925 -20.802 1.00 91.75 187 LYS A N 1
ATOM 1494 C CA . LYS A 1 187 ? 4.380 -8.010 -21.321 1.00 91.75 187 LYS A CA 1
ATOM 1495 C C . LYS A 1 187 ? 4.523 -6.772 -20.434 1.00 91.75 187 LYS A C 1
ATOM 1497 O O . LYS A 1 187 ? 5.640 -6.381 -20.100 1.00 91.75 187 LYS A O 1
ATOM 1502 N N . GLN A 1 188 ? 3.398 -6.184 -20.026 1.00 92.19 188 GLN A N 1
ATOM 1503 C CA . GLN A 1 188 ? 3.398 -5.027 -19.130 1.00 92.19 188 GLN A CA 1
ATOM 1504 C C . GLN A 1 188 ? 3.922 -5.388 -17.738 1.00 92.19 188 GLN A C 1
ATOM 1506 O O . GLN A 1 188 ? 4.676 -4.611 -17.155 1.00 92.19 188 GLN A O 1
ATOM 1511 N N . PHE A 1 189 ? 3.561 -6.566 -17.221 1.00 93.62 189 PHE A N 1
ATOM 1512 C CA . PHE A 1 189 ? 4.054 -7.035 -15.931 1.00 93.62 189 PHE A CA 1
ATOM 1513 C C . PHE A 1 189 ? 5.572 -7.227 -15.951 1.00 93.62 189 PHE A C 1
ATOM 1515 O O . PHE A 1 189 ? 6.258 -6.684 -15.092 1.00 93.62 189 PHE A O 1
ATOM 1522 N N . VAL A 1 190 ? 6.118 -7.933 -16.951 1.00 93.94 190 VAL A N 1
ATOM 1523 C CA . VAL A 1 190 ? 7.568 -8.176 -17.046 1.00 93.94 190 VAL A CA 1
ATOM 1524 C C . VAL A 1 190 ? 8.353 -6.874 -17.165 1.00 93.94 190 VAL A C 1
ATOM 1526 O O . VAL A 1 190 ? 9.376 -6.734 -16.502 1.00 93.94 190 VAL A O 1
ATOM 1529 N N . SER A 1 191 ? 7.859 -5.899 -17.935 1.00 90.19 191 SER A N 1
ATOM 1530 C CA . SER A 1 191 ? 8.517 -4.592 -18.045 1.00 90.19 191 SER A CA 1
ATOM 1531 C C . SER A 1 191 ? 8.646 -3.888 -16.691 1.00 90.19 191 SER A C 1
ATOM 1533 O O . SER A 1 191 ? 9.704 -3.344 -16.398 1.00 90.19 191 SER A O 1
ATOM 1535 N N . LYS A 1 192 ? 7.595 -3.911 -15.859 1.00 89.56 192 LYS A N 1
ATOM 1536 C CA . LYS A 1 192 ? 7.623 -3.327 -14.505 1.00 89.56 192 LYS A CA 1
ATOM 1537 C C . LYS A 1 192 ? 8.478 -4.157 -13.547 1.00 89.56 192 LYS A C 1
ATOM 1539 O O . LYS A 1 192 ? 9.204 -3.610 -12.726 1.00 89.56 192 LYS A O 1
ATOM 1544 N N . CYS A 1 193 ? 8.398 -5.477 -13.681 1.00 92.88 193 CYS A N 1
ATOM 1545 C CA . CYS A 1 193 ? 9.111 -6.427 -12.845 1.00 92.88 193 CYS A CA 1
ATOM 1546 C C . CYS A 1 193 ? 10.632 -6.285 -12.962 1.00 92.88 193 CYS A C 1
ATOM 1548 O O . CYS A 1 193 ? 11.319 -6.383 -11.952 1.00 92.88 193 CYS A O 1
ATOM 1550 N N . ILE A 1 194 ? 11.179 -6.047 -14.161 1.00 91.69 194 ILE A N 1
ATOM 1551 C CA . ILE A 1 194 ? 12.636 -5.924 -14.340 1.00 91.69 194 ILE A CA 1
ATOM 1552 C C . ILE A 1 194 ? 13.195 -4.778 -13.489 1.00 91.69 194 ILE A C 1
ATOM 1554 O O . ILE A 1 194 ? 14.208 -4.965 -12.816 1.00 91.69 194 ILE A O 1
ATOM 1558 N N . GLU A 1 195 ? 12.508 -3.634 -13.473 1.00 84.62 195 GLU A N 1
ATOM 1559 C CA . GLU A 1 195 ? 12.905 -2.464 -12.686 1.00 84.62 195 GLU A CA 1
ATOM 1560 C C . GLU A 1 195 ? 12.848 -2.757 -11.178 1.00 84.62 195 GLU A C 1
ATOM 1562 O O . GLU A 1 195 ? 13.866 -2.646 -10.492 1.00 84.62 195 GLU A O 1
ATOM 1567 N N . SER A 1 196 ? 11.708 -3.236 -10.660 1.00 85.81 196 SER A N 1
ATOM 1568 C CA . SER A 1 196 ? 11.558 -3.521 -9.221 1.00 85.81 196 SER A CA 1
ATOM 1569 C C . SER A 1 196 ? 12.469 -4.657 -8.738 1.00 85.81 196 SER A C 1
ATOM 1571 O O . SER A 1 196 ? 13.021 -4.606 -7.638 1.00 85.81 196 SER A O 1
ATOM 1573 N N . THR A 1 197 ? 12.706 -5.666 -9.578 1.00 90.06 197 THR A N 1
ATOM 1574 C CA . THR A 1 197 ? 13.639 -6.759 -9.274 1.00 90.06 197 THR A CA 1
ATOM 1575 C C . THR A 1 197 ? 15.074 -6.267 -9.241 1.00 90.06 197 THR A C 1
ATOM 1577 O O . THR A 1 197 ? 15.862 -6.733 -8.422 1.00 90.06 197 THR A O 1
ATOM 1580 N N . CYS A 1 198 ? 15.434 -5.325 -10.111 1.00 87.31 198 CYS A N 1
ATOM 1581 C CA . CYS A 1 198 ? 16.771 -4.765 -10.097 1.00 87.31 198 CYS A CA 1
ATOM 1582 C C . CYS A 1 198 ? 17.056 -3.991 -8.812 1.00 87.31 198 CYS A C 1
ATOM 1584 O O . CYS A 1 198 ? 18.135 -4.137 -8.236 1.00 87.31 198 CYS A O 1
ATOM 1586 N N . GLU A 1 199 ? 16.090 -3.204 -8.343 1.00 81.81 199 GLU A N 1
ATOM 1587 C CA . GLU A 1 199 ? 16.176 -2.534 -7.046 1.00 81.81 199 GLU A CA 1
ATOM 1588 C C . GLU A 1 199 ? 16.289 -3.557 -5.910 1.00 81.81 199 GLU A C 1
ATOM 1590 O O . GLU A 1 199 ? 17.210 -3.476 -5.098 1.00 81.81 199 GLU A O 1
ATOM 1595 N N . CYS A 1 200 ? 15.431 -4.582 -5.911 1.00 86.94 200 CYS A N 1
ATOM 1596 C CA . CYS A 1 200 ? 15.457 -5.643 -4.907 1.00 86.94 200 CYS A CA 1
ATOM 1597 C C . CYS A 1 200 ? 16.811 -6.369 -4.852 1.00 86.94 200 CYS A C 1
ATOM 1599 O O . CYS A 1 200 ? 17.361 -6.566 -3.767 1.00 86.94 200 CYS A O 1
ATOM 1601 N N . LEU A 1 201 ? 17.375 -6.745 -6.005 1.00 87.19 201 LEU A N 1
ATOM 1602 C CA . LEU A 1 201 ? 18.664 -7.437 -6.082 1.00 87.19 201 LEU A CA 1
ATOM 1603 C C . LEU A 1 201 ? 19.812 -6.555 -5.587 1.00 87.19 201 LEU A C 1
ATOM 1605 O O . LEU A 1 201 ? 20.729 -7.061 -4.945 1.00 87.19 201 LEU A O 1
ATOM 1609 N N . GLN A 1 202 ? 19.770 -5.252 -5.864 1.00 81.69 202 GLN A N 1
ATOM 1610 C CA . GLN A 1 202 ? 20.790 -4.319 -5.390 1.00 81.69 202 GLN A CA 1
ATOM 1611 C C . GLN A 1 202 ? 20.708 -4.094 -3.876 1.00 81.69 202 GLN A C 1
ATOM 1613 O O . GLN A 1 202 ? 21.744 -4.059 -3.217 1.00 81.69 202 GLN A O 1
ATOM 1618 N N . GLN A 1 203 ? 19.500 -4.003 -3.316 1.00 77.94 203 GLN A N 1
ATOM 1619 C CA . GLN A 1 203 ? 19.289 -3.793 -1.881 1.00 77.94 203 GLN A CA 1
ATOM 1620 C C . GLN A 1 203 ? 19.577 -5.045 -1.043 1.00 77.94 203 GLN A C 1
ATOM 1622 O O . GLN A 1 203 ? 20.142 -4.944 0.040 1.00 77.94 203 GLN A O 1
ATOM 1627 N N . ASN A 1 204 ? 19.228 -6.232 -1.546 1.00 77.62 204 ASN A N 1
ATOM 1628 C CA . ASN A 1 204 ? 19.345 -7.491 -0.802 1.00 77.62 204 ASN A CA 1
ATOM 1629 C C . ASN A 1 204 ? 20.659 -8.242 -1.070 1.00 77.62 204 ASN A C 1
ATOM 1631 O O . ASN A 1 204 ? 20.694 -9.470 -0.977 1.00 77.62 204 ASN A O 1
ATOM 1635 N N . GLY A 1 205 ? 21.722 -7.542 -1.480 1.00 77.56 205 GLY A N 1
ATOM 1636 C CA . GLY A 1 205 ? 23.029 -8.159 -1.742 1.00 77.56 205 GLY A CA 1
ATOM 1637 C C . GLY A 1 205 ? 22.994 -9.280 -2.792 1.00 77.56 205 GLY A C 1
ATOM 1638 O O . GLY A 1 205 ? 23.800 -10.203 -2.739 1.00 77.56 205 GLY A O 1
ATOM 1639 N N . GLY A 1 206 ? 22.041 -9.236 -3.728 1.00 76.38 206 GLY A N 1
ATOM 1640 C CA . GLY A 1 206 ? 21.852 -10.259 -4.755 1.00 76.38 206 GLY A CA 1
ATOM 1641 C C . GLY A 1 206 ? 21.020 -11.477 -4.337 1.00 76.38 206 GLY A C 1
ATOM 1642 O O . GLY A 1 206 ? 21.073 -12.484 -5.038 1.00 76.38 206 GLY A O 1
ATOM 1643 N N . ASN A 1 207 ? 20.246 -11.424 -3.244 1.00 86.25 207 ASN A N 1
ATOM 1644 C CA . ASN A 1 207 ? 19.355 -12.523 -2.849 1.00 86.25 207 ASN A CA 1
ATOM 1645 C C . ASN A 1 207 ? 18.219 -12.747 -3.869 1.00 86.25 207 ASN A C 1
ATOM 1647 O O . ASN A 1 207 ? 17.145 -12.147 -3.796 1.00 86.25 207 ASN A O 1
ATOM 1651 N N . GLU A 1 208 ? 18.447 -13.666 -4.807 1.00 91.56 208 GLU A N 1
ATOM 1652 C CA . GLU A 1 208 ? 17.491 -13.991 -5.868 1.00 91.56 208 GLU A CA 1
ATOM 1653 C C . GLU A 1 208 ? 16.215 -14.663 -5.338 1.00 91.56 208 GLU A C 1
ATOM 1655 O O . GLU A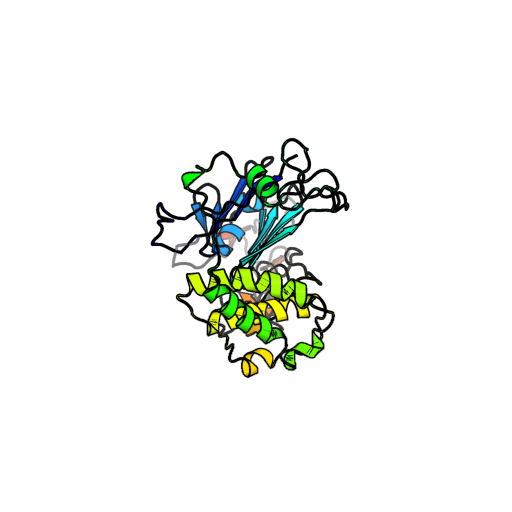 1 208 ? 15.143 -14.439 -5.899 1.00 91.56 208 GLU A O 1
ATOM 1660 N N . LYS A 1 209 ? 16.290 -15.457 -4.255 1.00 92.19 209 LYS A N 1
ATOM 1661 C CA . LYS A 1 209 ? 15.128 -16.185 -3.708 1.00 92.19 209 LYS A CA 1
ATOM 1662 C C . LYS A 1 209 ? 14.071 -15.209 -3.194 1.00 92.19 209 LYS A C 1
ATOM 1664 O O . LYS A 1 209 ? 12.916 -15.316 -3.598 1.00 92.19 209 LYS A O 1
ATOM 1669 N N . SER A 1 210 ? 14.474 -14.251 -2.358 1.00 90.44 210 SER A N 1
ATOM 1670 C CA . SER A 1 210 ? 13.567 -13.239 -1.799 1.00 90.44 210 SER A CA 1
ATOM 1671 C C . SER A 1 210 ? 12.929 -12.395 -2.907 1.00 90.44 210 SER A C 1
ATOM 1673 O O . SER A 1 210 ? 11.705 -12.324 -3.016 1.00 90.44 210 SER A O 1
ATOM 1675 N N . CYS A 1 211 ? 13.747 -11.871 -3.829 1.00 91.88 211 CYS A N 1
ATOM 1676 C CA . CYS A 1 211 ? 13.249 -11.063 -4.941 1.00 91.88 211 CYS A CA 1
ATOM 1677 C C . CYS A 1 211 ? 12.300 -11.845 -5.858 1.00 91.88 211 CYS A C 1
ATOM 1679 O O . CYS A 1 211 ? 11.251 -11.328 -6.233 1.00 91.88 211 CYS A O 1
ATOM 1681 N N . LYS A 1 212 ? 12.604 -13.116 -6.164 1.00 94.56 212 LYS A N 1
ATOM 1682 C CA . LYS A 1 212 ? 11.702 -14.004 -6.913 1.00 94.56 212 LYS A CA 1
ATOM 1683 C C . LYS A 1 212 ? 10.340 -14.123 -6.231 1.00 94.56 212 LYS A C 1
ATOM 1685 O O . LYS A 1 212 ? 9.315 -14.025 -6.898 1.00 94.56 212 LYS A O 1
ATOM 1690 N N . CYS A 1 213 ? 10.317 -14.333 -4.920 1.00 94.50 213 CYS A N 1
ATOM 1691 C CA . CYS A 1 213 ? 9.070 -14.508 -4.186 1.00 94.50 213 CYS A CA 1
ATOM 1692 C C . CYS A 1 213 ? 8.238 -13.225 -4.119 1.00 94.50 213 CYS A C 1
ATOM 1694 O O . CYS A 1 213 ? 7.023 -13.304 -4.290 1.00 94.50 213 CYS A O 1
ATOM 1696 N N . ASN A 1 214 ? 8.876 -12.058 -3.991 1.00 92.31 214 ASN A N 1
ATOM 1697 C CA . ASN A 1 214 ? 8.189 -10.767 -4.068 1.00 92.31 214 ASN A CA 1
ATOM 1698 C C . ASN A 1 214 ? 7.525 -10.563 -5.438 1.00 92.31 214 ASN A C 1
ATOM 1700 O O . ASN A 1 214 ? 6.340 -10.244 -5.503 1.00 92.31 214 ASN A O 1
ATOM 1704 N N . ILE A 1 215 ? 8.243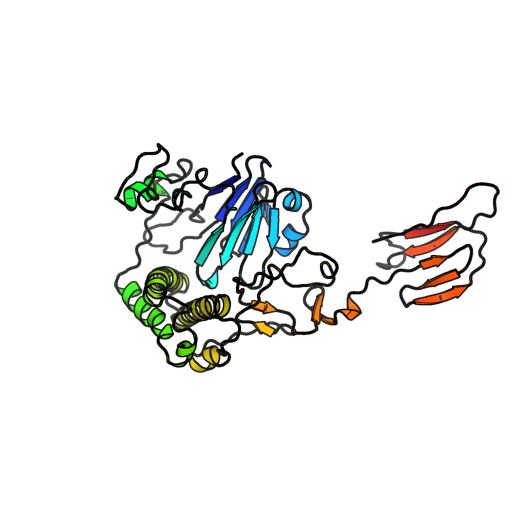 -10.851 -6.531 1.00 93.69 215 ILE A N 1
ATOM 1705 C CA . ILE A 1 215 ? 7.710 -10.774 -7.902 1.00 93.69 215 ILE A CA 1
ATOM 1706 C C . ILE A 1 215 ? 6.484 -11.671 -8.072 1.00 93.69 215 ILE A C 1
ATOM 1708 O O . ILE A 1 215 ? 5.446 -11.227 -8.565 1.00 93.69 215 ILE A O 1
ATOM 1712 N N . LEU A 1 216 ? 6.609 -12.946 -7.692 1.00 95.75 216 LEU A N 1
ATOM 1713 C CA . LEU A 1 216 ? 5.530 -13.921 -7.843 1.00 95.75 216 LEU A CA 1
ATOM 1714 C C . LEU A 1 216 ? 4.314 -13.530 -6.999 1.00 95.75 216 LEU A C 1
ATOM 1716 O O . LEU A 1 216 ? 3.188 -13.595 -7.488 1.00 95.75 216 LEU A O 1
ATOM 1720 N N . GLN A 1 217 ? 4.535 -13.036 -5.780 1.00 94.62 217 GLN A N 1
ATOM 1721 C CA . GLN A 1 217 ? 3.478 -12.498 -4.932 1.00 94.62 217 GLN A CA 1
ATOM 1722 C C . GLN A 1 217 ? 2.784 -11.295 -5.583 1.00 94.62 217 GLN A C 1
ATOM 1724 O O . GLN A 1 217 ? 1.557 -11.240 -5.599 1.00 94.62 217 GLN A O 1
ATOM 1729 N N . GLY A 1 218 ? 3.537 -10.359 -6.169 1.00 93.44 218 GLY A N 1
ATOM 1730 C CA . GLY A 1 218 ? 2.982 -9.233 -6.924 1.00 93.44 218 GLY A CA 1
ATOM 1731 C C . GLY A 1 218 ? 2.134 -9.678 -8.122 1.00 93.44 218 GLY A C 1
ATOM 1732 O O . GLY A 1 218 ? 1.070 -9.109 -8.372 1.00 93.44 218 GLY A O 1
ATOM 1733 N N . PHE A 1 219 ? 2.557 -10.729 -8.829 1.00 95.38 219 PHE A N 1
ATOM 1734 C CA . PHE A 1 219 ? 1.794 -11.322 -9.930 1.00 95.38 219 PHE A CA 1
ATOM 1735 C C . PHE A 1 219 ? 0.487 -11.968 -9.447 1.00 95.38 219 PHE A C 1
ATOM 1737 O O . PHE A 1 219 ? -0.583 -11.666 -9.978 1.00 95.38 219 PHE A O 1
ATOM 1744 N N . VAL A 1 220 ? 0.559 -12.810 -8.410 1.00 95.81 220 VAL A N 1
ATOM 1745 C CA . VAL A 1 220 ? -0.607 -13.457 -7.786 1.00 95.81 220 VAL A CA 1
ATOM 1746 C C . VAL A 1 220 ? -1.598 -12.413 -7.275 1.00 95.81 220 VAL A C 1
ATOM 1748 O O . VAL A 1 220 ? -2.788 -12.509 -7.564 1.00 95.81 220 VAL A O 1
ATOM 1751 N N . LYS A 1 221 ? -1.107 -11.362 -6.612 1.00 93.88 221 LYS A N 1
ATOM 1752 C CA . LYS A 1 221 ? -1.909 -10.226 -6.146 1.00 93.88 221 LYS A CA 1
ATOM 1753 C C . LYS A 1 221 ? -2.675 -9.549 -7.287 1.00 93.88 221 LYS A C 1
ATOM 1755 O O . LYS A 1 221 ? -3.872 -9.310 -7.159 1.00 93.88 221 LYS A O 1
ATOM 1760 N N . GLN A 1 222 ? -2.017 -9.252 -8.412 1.00 94.06 222 GLN A N 1
ATOM 1761 C CA . GLN A 1 222 ? -2.689 -8.650 -9.575 1.00 94.06 222 GLN A CA 1
ATOM 1762 C C . GLN A 1 222 ? -3.718 -9.598 -10.202 1.00 94.06 222 GLN A C 1
ATOM 1764 O O . GLN A 1 222 ? -4.799 -9.163 -10.591 1.00 94.06 222 GLN A O 1
ATOM 1769 N N . CYS A 1 223 ? -3.407 -10.892 -10.263 1.00 96.38 223 CYS A N 1
ATOM 1770 C CA . CYS A 1 223 ? -4.325 -11.901 -10.770 1.00 96.38 223 CYS A CA 1
ATOM 1771 C C . CYS A 1 223 ? -5.587 -12.020 -9.906 1.00 96.38 223 CYS A C 1
ATOM 1773 O O . CYS A 1 223 ? -6.691 -11.938 -10.438 1.00 96.38 223 CYS A O 1
ATOM 1775 N N . LEU A 1 224 ? -5.439 -12.149 -8.584 1.00 95.69 224 LEU A N 1
ATOM 1776 C CA . LEU A 1 224 ? -6.555 -12.311 -7.647 1.00 95.69 224 LEU A CA 1
ATOM 1777 C C . LEU A 1 224 ? -7.391 -11.034 -7.478 1.00 95.69 224 LEU A C 1
ATOM 1779 O O . LEU A 1 224 ? -8.587 -11.125 -7.200 1.00 95.69 224 LEU A O 1
ATOM 1783 N N . ALA A 1 225 ? -6.801 -9.855 -7.708 1.00 93.75 225 ALA A N 1
ATOM 1784 C CA . ALA A 1 225 ? -7.549 -8.600 -7.780 1.00 93.75 225 ALA A CA 1
ATOM 1785 C C . ALA A 1 225 ? -8.591 -8.607 -8.916 1.00 93.75 225 ALA A C 1
ATOM 1787 O O . ALA A 1 225 ? -9.686 -8.086 -8.735 1.00 93.75 225 ALA A O 1
ATOM 1788 N N . VAL A 1 226 ? -8.279 -9.232 -10.061 1.00 95.06 226 VAL A N 1
ATOM 1789 C CA . VAL A 1 226 ? -9.178 -9.315 -11.231 1.00 95.06 226 VAL A CA 1
ATOM 1790 C C . VAL A 1 226 ? -10.030 -10.590 -11.216 1.00 95.06 226 VAL A C 1
ATOM 1792 O O . VAL A 1 226 ? -11.208 -10.567 -11.566 1.00 95.06 226 VAL A O 1
ATOM 1795 N N . LYS A 1 227 ? -9.443 -11.724 -10.821 1.00 94.56 227 LYS A N 1
ATOM 1796 C CA . LYS A 1 227 ? -10.074 -13.049 -10.791 1.00 94.56 227 LYS A CA 1
ATOM 1797 C C . LYS A 1 227 ? -9.994 -13.653 -9.383 1.00 94.56 227 LYS A C 1
ATOM 1799 O O . LYS A 1 227 ? -9.153 -14.516 -9.129 1.00 94.56 227 LYS A O 1
ATOM 1804 N N . PRO A 1 228 ? -10.883 -13.263 -8.461 1.00 91.06 228 PRO A N 1
ATOM 1805 C CA . PRO A 1 228 ? -10.751 -13.637 -7.053 1.00 91.06 228 PRO A CA 1
ATOM 1806 C C . PRO A 1 228 ? -11.019 -15.108 -6.736 1.00 91.06 228 PRO A C 1
ATOM 1808 O O . PRO A 1 228 ? -10.604 -15.581 -5.687 1.00 91.06 228 PRO A O 1
ATOM 1811 N N . ASN A 1 229 ? -11.687 -15.831 -7.635 1.00 90.56 229 ASN A N 1
ATOM 1812 C CA . ASN A 1 229 ? -12.059 -17.233 -7.428 1.00 90.56 229 ASN A CA 1
ATOM 1813 C C . ASN A 1 229 ? -11.060 -18.216 -8.063 1.00 90.56 229 ASN A C 1
ATOM 1815 O O . ASN A 1 229 ? -11.310 -19.421 -8.096 1.00 90.56 229 ASN A O 1
ATOM 1819 N N . VAL A 1 230 ? -9.954 -17.719 -8.625 1.00 93.94 230 VAL A N 1
ATOM 1820 C CA . VAL A 1 230 ? -8.910 -18.574 -9.194 1.00 93.94 230 VAL A CA 1
ATOM 1821 C C . VAL A 1 230 ? -8.106 -19.218 -8.066 1.00 93.94 230 VAL A C 1
ATOM 1823 O O . VAL A 1 230 ? -7.632 -18.539 -7.160 1.00 93.94 230 VAL A O 1
ATOM 1826 N N . LYS A 1 231 ? -7.927 -20.538 -8.146 1.00 91.25 231 LYS A N 1
ATOM 1827 C CA . LYS A 1 231 ? -7.132 -21.311 -7.189 1.00 91.25 231 LYS A CA 1
ATOM 1828 C C . LYS A 1 231 ? -5.646 -21.200 -7.524 1.00 91.25 231 LYS A C 1
ATOM 1830 O O . LYS A 1 231 ? -5.232 -21.625 -8.601 1.00 91.25 231 LYS A O 1
ATOM 1835 N N . LEU A 1 232 ? -4.867 -20.612 -6.618 1.00 94.38 232 LEU A N 1
ATOM 1836 C CA . LEU A 1 232 ? -3.406 -20.483 -6.729 1.00 94.38 232 LEU A CA 1
ATOM 1837 C C . LEU A 1 232 ? -2.672 -21.030 -5.500 1.00 94.38 232 LEU A C 1
ATOM 1839 O O . LEU A 1 232 ? -1.458 -20.935 -5.442 1.00 94.38 232 LEU A O 1
ATOM 1843 N N . ASP A 1 233 ? -3.364 -21.626 -4.538 1.00 86.94 233 ASP A N 1
ATOM 1844 C CA . ASP A 1 233 ? -2.887 -22.035 -3.208 1.00 86.94 233 ASP A CA 1
ATOM 1845 C C . ASP A 1 233 ? -1.535 -22.784 -3.172 1.00 86.94 233 ASP A C 1
ATOM 1847 O O . ASP A 1 233 ? -0.776 -22.653 -2.213 1.00 86.94 233 ASP A O 1
ATOM 1851 N N . THR A 1 234 ? -1.162 -23.495 -4.237 1.00 92.56 234 THR A N 1
ATOM 1852 C CA . THR A 1 234 ? 0.093 -24.260 -4.314 1.00 92.56 234 THR A CA 1
ATOM 1853 C C . THR A 1 234 ? 1.302 -23.476 -4.839 1.00 92.56 234 THR A C 1
ATOM 1855 O O . THR A 1 234 ? 2.428 -23.981 -4.775 1.00 92.56 234 THR A O 1
ATOM 1858 N N . TRP A 1 235 ? 1.129 -22.245 -5.344 1.00 96.00 235 TRP A N 1
ATOM 1859 C CA . TRP A 1 235 ? 2.205 -21.503 -6.020 1.00 96.00 235 TRP A CA 1
ATOM 1860 C C . TRP A 1 235 ? 3.428 -21.292 -5.116 1.00 96.00 235 TRP A C 1
ATOM 1862 O O . TRP A 1 235 ? 4.567 -21.386 -5.580 1.00 96.00 235 TRP A O 1
ATOM 1872 N N . ARG A 1 236 ? 3.207 -21.066 -3.814 1.00 95.31 236 ARG A N 1
ATOM 1873 C CA . ARG A 1 236 ? 4.282 -20.870 -2.832 1.00 95.31 236 ARG A CA 1
ATOM 1874 C C . ARG A 1 236 ? 5.126 -22.119 -2.645 1.00 95.31 236 ARG A C 1
ATOM 1876 O O . ARG A 1 236 ? 6.350 -22.020 -2.680 1.00 95.31 236 ARG A O 1
ATOM 1883 N N . ALA A 1 237 ? 4.488 -23.279 -2.500 1.00 94.69 237 ALA A N 1
ATOM 1884 C CA . ALA A 1 237 ? 5.182 -24.554 -2.353 1.00 94.69 237 ALA A CA 1
ATOM 1885 C C . ALA A 1 237 ? 6.001 -24.879 -3.611 1.00 94.69 237 ALA A C 1
ATOM 1887 O O . ALA A 1 237 ? 7.194 -25.157 -3.517 1.00 94.69 237 ALA A O 1
ATOM 1888 N N . VAL A 1 238 ? 5.397 -24.738 -4.797 1.00 96.00 238 VAL A N 1
ATOM 1889 C CA . VAL A 1 238 ? 6.057 -25.054 -6.076 1.00 96.00 238 VAL A CA 1
ATOM 1890 C C . VAL A 1 238 ? 7.250 -24.140 -6.369 1.00 96.00 238 VAL A C 1
ATOM 1892 O O . VAL A 1 238 ? 8.229 -24.575 -6.970 1.00 96.00 238 VAL A O 1
ATOM 1895 N N . HIS A 1 239 ? 7.203 -22.880 -5.932 1.00 95.56 239 HIS A N 1
ATOM 1896 C CA . HIS A 1 239 ? 8.287 -21.922 -6.159 1.00 95.56 239 HIS A CA 1
ATOM 1897 C C . HIS A 1 239 ? 9.223 -21.723 -4.956 1.00 95.56 239 HIS A C 1
ATOM 1899 O O . HIS A 1 239 ? 10.109 -20.862 -5.027 1.00 95.56 239 HIS A O 1
ATOM 1905 N N . ASN A 1 240 ? 9.076 -22.514 -3.886 1.00 95.62 240 ASN A N 1
ATOM 1906 C CA . ASN A 1 240 ? 9.836 -22.401 -2.633 1.00 95.62 240 ASN A CA 1
ATOM 1907 C C . ASN A 1 240 ? 9.771 -20.988 -2.020 1.00 95.62 240 ASN A C 1
ATOM 1909 O O . ASN A 1 240 ? 10.789 -20.425 -1.607 1.00 95.62 240 ASN A O 1
ATOM 1913 N N . CYS A 1 241 ? 8.572 -20.407 -1.999 1.00 95.00 241 CYS A N 1
ATOM 1914 C CA . CYS A 1 241 ? 8.262 -19.085 -1.457 1.00 95.00 241 CYS A CA 1
ATOM 1915 C C . CYS A 1 241 ? 7.491 -19.191 -0.141 1.00 95.00 241 CYS A C 1
ATOM 1917 O O . CYS A 1 241 ? 6.366 -18.696 -0.016 1.00 95.00 241 CYS A O 1
ATOM 1919 N N . GLU A 1 242 ? 8.122 -19.877 0.811 1.00 92.88 242 GLU A N 1
ATOM 1920 C CA . GLU A 1 242 ? 7.657 -20.030 2.188 1.00 92.88 242 GLU A CA 1
ATOM 1921 C C . GLU A 1 242 ? 7.369 -18.670 2.824 1.00 92.88 242 GLU A C 1
ATOM 1923 O O . GLU A 1 242 ? 8.090 -17.692 2.612 1.00 92.88 242 GLU A O 1
ATOM 1928 N N . ILE A 1 243 ? 6.300 -18.625 3.608 1.00 91.75 243 ILE A N 1
ATOM 1929 C CA . ILE A 1 243 ? 5.890 -17.457 4.372 1.00 91.75 243 ILE A CA 1
ATOM 1930 C C . ILE A 1 243 ? 5.461 -17.926 5.754 1.00 91.75 243 ILE A C 1
ATOM 1932 O O . ILE A 1 243 ? 4.850 -18.985 5.892 1.00 91.75 243 ILE A O 1
ATOM 1936 N N . SER A 1 244 ? 5.822 -17.153 6.771 1.00 93.19 244 SER A N 1
ATOM 1937 C CA . SER A 1 244 ? 5.492 -17.443 8.159 1.00 93.19 244 SER A CA 1
ATOM 1938 C C . SER A 1 244 ? 4.733 -16.264 8.740 1.00 93.19 244 SER A C 1
ATOM 1940 O O . SER A 1 244 ? 5.142 -15.113 8.574 1.00 93.19 244 SER A O 1
ATOM 1942 N N . CYS A 1 245 ? 3.626 -16.567 9.408 1.00 94.69 245 CYS A N 1
ATOM 1943 C CA . CYS A 1 245 ? 2.833 -15.603 10.148 1.00 94.69 245 CYS A CA 1
ATOM 1944 C C . CYS A 1 245 ? 2.942 -15.919 11.642 1.00 94.69 245 CYS A C 1
ATOM 1946 O O . CYS A 1 245 ? 2.863 -17.093 12.012 1.00 94.69 245 CYS A O 1
ATOM 1948 N N . PRO A 1 246 ? 3.113 -14.907 12.511 1.00 94.75 246 PRO A N 1
ATOM 1949 C CA . PRO A 1 246 ? 3.021 -15.117 13.950 1.00 94.75 246 PRO A CA 1
ATOM 1950 C C . PRO A 1 246 ? 1.647 -15.690 14.301 1.00 94.75 246 PRO A C 1
ATOM 1952 O O . PRO A 1 246 ? 0.635 -15.125 13.888 1.00 94.75 246 PRO A O 1
ATOM 1955 N N . ALA A 1 247 ? 1.599 -16.787 15.058 1.00 94.44 247 ALA A N 1
ATOM 1956 C CA . ALA A 1 247 ? 0.335 -17.312 15.568 1.00 94.44 247 ALA A CA 1
ATOM 1957 C C . ALA A 1 247 ? -0.372 -16.234 16.418 1.00 94.44 247 ALA A C 1
ATOM 1959 O O . ALA A 1 247 ? 0.316 -15.529 17.161 1.00 94.44 247 ALA A O 1
ATOM 1960 N N . PRO A 1 248 ? -1.706 -16.079 16.316 1.00 95.25 248 PRO A N 1
ATOM 1961 C CA . PRO A 1 248 ? -2.684 -16.934 15.619 1.00 95.25 248 PRO A CA 1
ATOM 1962 C C . PRO A 1 248 ? -2.977 -16.542 14.153 1.00 95.25 248 PRO A C 1
ATOM 1964 O O . PRO A 1 248 ? -3.989 -16.951 13.586 1.00 95.25 248 PRO A O 1
ATOM 1967 N N . LEU A 1 249 ? -2.133 -15.721 13.527 1.00 95.81 249 LEU A N 1
ATOM 1968 C CA . LEU A 1 249 ? -2.392 -15.177 12.196 1.00 95.81 249 LEU A CA 1
ATOM 1969 C C . LEU A 1 249 ? -2.126 -16.182 11.085 1.00 95.81 249 LEU A C 1
ATOM 1971 O O . LEU A 1 249 ? -1.179 -16.965 11.130 1.00 95.81 249 LEU A O 1
ATOM 1975 N N . VAL A 1 250 ? -2.922 -16.069 10.029 1.00 94.56 250 VAL A N 1
ATOM 1976 C CA . VAL A 1 250 ? -2.830 -16.883 8.823 1.00 94.56 250 VAL A CA 1
ATOM 1977 C C . VAL A 1 250 ? -2.512 -15.988 7.634 1.00 94.56 250 VAL A C 1
ATOM 1979 O O . VAL A 1 250 ? -3.010 -14.866 7.506 1.00 94.56 250 VAL A O 1
ATOM 1982 N N . HIS A 1 251 ? -1.645 -16.481 6.756 1.00 94.12 251 HIS A N 1
ATOM 1983 C CA . HIS A 1 251 ? -1.277 -15.772 5.540 1.00 94.12 251 HIS A CA 1
ATOM 1984 C C . HIS A 1 251 ? -2.436 -15.755 4.541 1.00 94.12 251 HIS A C 1
ATOM 1986 O O . HIS A 1 251 ? -3.026 -16.793 4.251 1.00 94.12 251 HIS A O 1
ATOM 1992 N N . SER A 1 252 ? -2.697 -14.595 3.946 1.00 93.44 252 SER A N 1
ATOM 1993 C CA . SER A 1 252 ? -3.569 -14.448 2.784 1.00 93.44 252 SER A CA 1
ATOM 1994 C C . SER A 1 252 ? -2.810 -13.777 1.651 1.00 93.44 252 SER A C 1
ATOM 1996 O O . SER A 1 252 ? -2.254 -12.689 1.815 1.00 93.44 252 SER A O 1
ATOM 1998 N N . ASP A 1 253 ? -2.825 -14.401 0.471 1.00 93.69 253 ASP A N 1
ATOM 1999 C CA . ASP A 1 253 ? -2.313 -13.776 -0.751 1.00 93.69 253 ASP A CA 1
ATOM 2000 C C . ASP A 1 253 ? -3.203 -12.620 -1.220 1.00 93.69 253 ASP A C 1
ATOM 2002 O O . ASP A 1 253 ? -2.711 -11.718 -1.902 1.00 93.69 253 ASP A O 1
ATOM 2006 N N . CYS A 1 254 ? -4.484 -12.622 -0.826 1.00 93.81 254 CYS A N 1
ATOM 2007 C CA . CYS A 1 254 ? -5.451 -11.623 -1.249 1.00 93.81 254 CYS A CA 1
ATOM 2008 C C . CYS A 1 254 ? -6.505 -11.296 -0.195 1.00 93.81 254 CYS A C 1
ATOM 2010 O O . CYS A 1 254 ? -7.622 -11.814 -0.197 1.00 93.81 254 CYS A O 1
ATOM 2012 N N . PHE A 1 255 ? -6.178 -10.349 0.670 1.00 93.44 255 PHE A N 1
ATOM 2013 C CA . PHE A 1 255 ? -7.141 -9.706 1.539 1.00 93.44 255 PHE A CA 1
ATOM 2014 C C . PHE A 1 255 ? -7.776 -8.507 0.833 1.00 93.44 255 PHE A C 1
ATOM 2016 O O . PHE A 1 255 ? -7.084 -7.662 0.267 1.00 93.44 255 PHE A O 1
ATOM 2023 N N . LYS A 1 256 ? -9.108 -8.425 0.852 1.00 90.81 256 LYS A N 1
ATOM 2024 C CA . LYS A 1 256 ? -9.864 -7.462 0.035 1.00 90.81 256 LYS A CA 1
ATOM 2025 C C . LYS A 1 256 ? -10.366 -6.236 0.783 1.00 90.81 256 LYS A C 1
ATOM 2027 O O . LYS A 1 256 ? -11.072 -5.423 0.201 1.00 90.81 256 LYS A O 1
ATOM 2032 N N . ARG A 1 257 ? -10.085 -6.082 2.075 1.00 88.94 257 ARG A N 1
ATOM 2033 C CA . ARG A 1 257 ? -10.563 -4.917 2.836 1.00 88.94 257 ARG A CA 1
ATOM 2034 C C . ARG A 1 257 ? -9.477 -3.862 2.967 1.00 88.94 257 ARG A C 1
ATOM 2036 O O . ARG A 1 257 ? -8.294 -4.178 3.040 1.00 88.94 257 ARG A O 1
ATOM 2043 N N . ARG A 1 258 ? -9.903 -2.597 3.043 1.00 88.06 258 ARG A N 1
ATOM 2044 C CA . ARG A 1 258 ? -9.014 -1.447 3.286 1.00 88.06 258 ARG A CA 1
ATOM 2045 C C . ARG A 1 258 ? -8.227 -1.584 4.596 1.00 88.06 258 ARG A C 1
ATOM 2047 O O . ARG A 1 258 ? -7.117 -1.085 4.703 1.00 88.06 258 ARG A O 1
ATOM 2054 N N . CYS A 1 259 ? -8.809 -2.234 5.592 1.00 88.19 259 CYS A N 1
ATOM 2055 C CA . CYS A 1 259 ? -8.188 -2.529 6.874 1.00 88.19 259 CYS A CA 1
ATOM 2056 C C . CYS A 1 259 ? -8.658 -3.894 7.384 1.00 88.19 259 CYS A C 1
ATOM 2058 O O . CYS A 1 259 ? -9.557 -4.515 6.812 1.00 88.19 259 CYS A O 1
ATOM 2060 N N . GLU A 1 260 ? -8.056 -4.357 8.472 1.00 88.25 260 GLU A N 1
ATOM 2061 C CA . GLU A 1 260 ? -8.510 -5.550 9.173 1.00 88.25 260 GLU A CA 1
ATOM 2062 C C . GLU A 1 260 ? -9.629 -5.192 10.171 1.00 88.25 260 GLU A C 1
ATOM 2064 O O . GLU A 1 260 ? -9.482 -4.213 10.915 1.00 88.25 260 GLU A O 1
ATOM 2069 N N . PRO A 1 261 ? -10.756 -5.929 10.187 1.00 84.31 261 PRO A N 1
ATOM 2070 C CA . PRO A 1 261 ? -11.742 -5.772 11.243 1.00 84.31 261 PRO A CA 1
ATOM 2071 C C . PRO A 1 261 ? -11.154 -6.154 12.611 1.00 84.31 261 PRO A C 1
ATOM 2073 O O . PRO A 1 261 ? -10.430 -7.140 12.757 1.00 84.31 261 PRO A O 1
ATOM 2076 N N . SER A 1 262 ? -11.471 -5.349 13.614 1.00 87.25 262 SER A N 1
ATOM 2077 C CA . SER A 1 262 ? -11.031 -5.457 15.000 1.00 87.25 262 SER A CA 1
ATOM 2078 C C . SER A 1 262 ? -12.195 -5.149 15.933 1.00 87.25 262 SER A C 1
ATOM 2080 O O . SER A 1 262 ? -13.161 -4.513 15.514 1.00 87.25 262 SER A O 1
ATOM 2082 N N . CYS A 1 263 ? -12.096 -5.526 17.209 1.00 84.06 263 CYS A N 1
ATOM 2083 C CA . CYS A 1 263 ? -13.119 -5.140 18.187 1.00 84.06 263 CYS A CA 1
ATOM 2084 C C . CYS A 1 263 ? -13.333 -3.613 18.239 1.00 84.06 263 CYS A C 1
ATOM 2086 O O . CYS A 1 263 ? -14.456 -3.163 18.413 1.00 84.06 263 CYS A O 1
ATOM 2088 N N . GLU A 1 264 ? -12.286 -2.813 17.993 1.00 79.19 264 GLU A N 1
ATOM 2089 C CA . GLU A 1 264 ? -12.362 -1.342 17.985 1.00 79.19 264 GLU A CA 1
ATOM 2090 C C . GLU A 1 264 ? -13.147 -0.768 16.786 1.00 79.19 264 GLU A C 1
ATOM 2092 O O . GLU A 1 264 ? -13.581 0.381 16.831 1.00 79.19 264 GLU A O 1
ATOM 2097 N N . ASN A 1 265 ? -13.287 -1.512 15.681 1.00 76.31 265 ASN A N 1
ATOM 2098 C CA . ASN A 1 265 ? -13.883 -1.001 14.439 1.00 76.31 265 ASN A CA 1
ATOM 2099 C C . ASN A 1 265 ? -15.035 -1.859 13.889 1.00 76.31 265 ASN A C 1
ATOM 2101 O O . ASN A 1 265 ? -15.545 -1.563 12.808 1.00 76.31 265 ASN A O 1
ATOM 2105 N N . ILE A 1 266 ? -15.460 -2.893 14.622 1.00 73.62 266 ILE A N 1
ATOM 2106 C CA . ILE A 1 266 ? -16.436 -3.882 14.147 1.00 73.62 266 ILE A CA 1
ATOM 2107 C C . ILE A 1 266 ? -17.826 -3.293 13.885 1.00 73.62 266 ILE A C 1
ATOM 2109 O O . ILE A 1 266 ? -18.521 -3.740 12.976 1.00 73.62 266 ILE A O 1
ATOM 2113 N N . ASN A 1 267 ? -18.197 -2.256 14.637 1.00 64.19 267 ASN A N 1
ATOM 2114 C CA . ASN A 1 267 ? -19.485 -1.570 14.529 1.00 64.19 267 ASN A CA 1
ATOM 2115 C C . ASN A 1 267 ? -19.452 -0.366 13.567 1.00 64.19 267 ASN A C 1
ATOM 2117 O O . ASN A 1 267 ? -20.422 0.384 13.497 1.00 64.19 267 ASN A O 1
ATOM 2121 N N . GLY A 1 268 ? -18.338 -0.136 12.860 1.00 60.31 268 GLY A N 1
ATOM 2122 C CA . GLY A 1 268 ? -18.153 1.033 12.000 1.00 60.31 268 GLY A CA 1
ATOM 2123 C C . GLY A 1 268 ? -18.000 0.700 10.514 1.00 60.31 268 GLY A C 1
ATOM 2124 O O . GLY A 1 268 ? -17.347 -0.270 10.136 1.00 60.31 268 GLY A O 1
ATOM 2125 N N . ASP A 1 269 ? -18.471 1.604 9.652 1.00 59.53 269 ASP A N 1
ATOM 2126 C CA . ASP A 1 269 ? -18.284 1.550 8.188 1.00 59.53 269 ASP A CA 1
ATOM 2127 C C . ASP A 1 269 ? -16.844 1.870 7.729 1.00 59.53 269 ASP A C 1
ATOM 2129 O O . ASP A 1 269 ? -16.542 1.957 6.536 1.00 59.53 269 ASP A O 1
ATOM 2133 N N . GLY A 1 270 ? -15.909 2.050 8.667 1.00 66.25 270 GLY A N 1
ATOM 2134 C CA . GLY A 1 270 ? -14.541 2.509 8.399 1.00 66.25 270 GLY A CA 1
ATOM 2135 C C . GLY A 1 270 ? -13.655 1.510 7.649 1.00 66.25 270 GLY A C 1
ATOM 2136 O O . GLY A 1 270 ? -12.547 1.868 7.242 1.00 66.25 270 GLY A O 1
ATOM 2137 N N . CYS A 1 271 ? -14.128 0.276 7.446 1.00 78.88 271 CYS A N 1
ATOM 2138 C CA . CYS A 1 271 ? -13.340 -0.827 6.909 1.00 78.88 271 CYS A CA 1
ATOM 2139 C C . CYS A 1 271 ? -13.970 -1.521 5.686 1.00 78.88 271 CYS A C 1
ATOM 2141 O O . CYS A 1 271 ? -14.239 -2.727 5.723 1.00 78.88 271 CYS A O 1
ATOM 2143 N N . PRO A 1 272 ? -14.217 -0.784 4.586 1.00 84.19 272 PRO A N 1
ATOM 2144 C CA . PRO A 1 272 ? -14.941 -1.314 3.439 1.00 84.19 272 PRO A CA 1
ATOM 2145 C C . PRO A 1 272 ? -14.154 -2.400 2.698 1.00 84.19 272 PRO A C 1
ATOM 2147 O O . PRO A 1 272 ? -12.915 -2.393 2.648 1.00 84.19 272 PRO A O 1
ATOM 2150 N N . VAL A 1 273 ? -14.903 -3.305 2.065 1.00 86.56 273 VAL A N 1
ATOM 2151 C CA . VAL A 1 273 ? -14.379 -4.209 1.037 1.00 86.56 273 VAL A CA 1
ATOM 2152 C C . VAL A 1 273 ? -14.058 -3.386 -0.209 1.00 86.56 273 VAL A C 1
ATOM 2154 O O . VAL A 1 273 ? -14.841 -2.540 -0.632 1.00 86.56 273 VAL A O 1
ATOM 2157 N N . LEU A 1 274 ? -12.894 -3.638 -0.788 1.00 88.50 274 LEU A N 1
ATOM 2158 C CA . LEU A 1 274 ? -12.391 -3.057 -2.020 1.00 88.50 274 LEU A CA 1
ATOM 2159 C C . LEU A 1 274 ? -12.321 -4.192 -3.060 1.00 88.50 274 LEU A C 1
ATOM 2161 O O . LEU A 1 274 ? -11.348 -4.946 -3.060 1.00 88.50 274 LEU A O 1
ATOM 2165 N N . PRO A 1 275 ? -13.354 -4.370 -3.910 1.00 84.00 275 PRO A N 1
ATOM 2166 C CA . PRO A 1 275 ? -13.491 -5.549 -4.773 1.00 84.00 275 PRO A CA 1
ATOM 2167 C C . PRO A 1 275 ? -12.296 -5.803 -5.697 1.00 84.00 275 PRO A C 1
ATOM 2169 O O . PRO A 1 275 ? -11.898 -6.963 -5.848 1.00 84.00 275 PRO A O 1
ATOM 2172 N N . ASP A 1 276 ? -11.724 -4.716 -6.226 1.00 86.12 276 ASP A N 1
ATOM 2173 C CA . ASP A 1 276 ? -10.609 -4.693 -7.185 1.00 86.12 276 ASP A CA 1
ATOM 2174 C C . ASP A 1 276 ? -9.237 -4.520 -6.509 1.00 86.12 276 ASP A C 1
ATOM 2176 O O . ASP A 1 276 ? -8.226 -4.266 -7.171 1.00 86.12 276 ASP A O 1
ATOM 2180 N N . ALA A 1 277 ? -9.184 -4.599 -5.176 1.00 89.19 277 ALA A N 1
ATOM 2181 C CA . ALA A 1 277 ? -7.946 -4.518 -4.419 1.00 89.19 277 ALA A CA 1
ATOM 2182 C C . ALA A 1 277 ? -7.609 -5.858 -3.771 1.00 89.19 277 ALA A C 1
ATOM 2184 O O . ALA A 1 277 ? -8.467 -6.677 -3.447 1.00 89.19 277 ALA A O 1
ATOM 2185 N N . CYS A 1 278 ? -6.314 -6.059 -3.581 1.00 93.31 278 CYS A N 1
ATOM 2186 C CA . CYS A 1 278 ? -5.762 -7.293 -3.073 1.00 93.31 278 CYS A CA 1
ATOM 2187 C C . CYS A 1 278 ? -4.529 -6.943 -2.243 1.00 93.31 278 CYS A C 1
ATOM 2189 O O . CYS A 1 278 ? -3.566 -6.372 -2.760 1.00 93.31 278 CYS A O 1
ATOM 2191 N N . PHE A 1 279 ? -4.581 -7.215 -0.945 1.00 93.19 279 PHE A N 1
ATOM 2192 C CA . PHE A 1 279 ? -3.513 -6.921 0.000 1.00 93.19 279 PHE A CA 1
ATOM 2193 C C . PHE A 1 279 ? -2.977 -8.234 0.547 1.00 93.19 279 PHE A C 1
ATOM 2195 O O . PHE A 1 279 ? -3.729 -9.054 1.060 1.00 93.19 279 PHE A O 1
ATOM 2202 N N . THR A 1 280 ? -1.680 -8.456 0.396 1.00 92.62 280 THR A N 1
ATOM 2203 C CA . THR A 1 280 ? -1.044 -9.668 0.899 1.00 92.62 280 THR A CA 1
ATOM 2204 C C . THR A 1 280 ? -0.542 -9.430 2.319 1.00 92.62 280 THR A C 1
ATOM 2206 O O . THR A 1 280 ? 0.030 -8.373 2.606 1.00 92.62 280 THR A O 1
ATOM 2209 N N . GLY A 1 281 ? -0.721 -10.405 3.205 1.00 93.44 281 GLY A N 1
ATOM 2210 C CA . GLY A 1 281 ? -0.254 -10.297 4.583 1.00 93.44 281 GLY A CA 1
ATOM 2211 C C . GLY A 1 281 ? -0.805 -11.371 5.510 1.00 93.44 281 GLY A C 1
ATOM 2212 O O . GLY A 1 281 ? -1.484 -12.298 5.078 1.00 93.44 281 GLY A O 1
ATOM 2213 N N . CYS A 1 282 ? -0.503 -11.210 6.795 1.00 94.56 282 CYS A N 1
ATOM 2214 C CA . CYS A 1 282 ? -0.976 -12.075 7.869 1.00 94.56 282 CYS A CA 1
ATOM 2215 C C . CYS A 1 282 ? -2.199 -11.451 8.545 1.00 94.56 282 CYS A C 1
ATOM 2217 O O . CYS A 1 282 ? -2.115 -10.331 9.059 1.00 94.56 282 CYS A O 1
ATOM 2219 N N . TYR A 1 283 ? -3.303 -12.188 8.577 1.00 94.69 283 TYR A N 1
ATOM 2220 C CA . TYR A 1 283 ? -4.588 -11.736 9.106 1.00 94.69 283 TYR A CA 1
ATOM 2221 C C . TYR A 1 283 ? -5.165 -12.765 10.070 1.00 94.69 283 TYR A C 1
ATOM 2223 O O . TYR A 1 283 ? -4.742 -13.922 10.087 1.00 94.69 283 TYR A O 1
ATOM 2231 N N . CYS A 1 284 ? -6.145 -12.351 10.861 1.00 93.38 284 CYS A N 1
ATOM 2232 C CA . CYS A 1 284 ? -6.947 -13.282 11.631 1.00 93.38 284 CYS A CA 1
ATOM 2233 C C . CYS A 1 284 ? -7.668 -14.290 10.720 1.00 93.38 284 CYS A C 1
ATOM 2235 O O . CYS A 1 284 ? -8.113 -13.919 9.627 1.00 93.38 284 CYS A O 1
ATOM 2237 N N . PRO A 1 285 ? -7.781 -15.562 11.145 1.00 92.50 285 PRO A N 1
ATOM 2238 C CA . PRO A 1 285 ? -8.518 -16.571 10.400 1.00 92.50 285 PRO A CA 1
ATOM 2239 C C . PRO A 1 285 ? -10.004 -16.208 10.288 1.00 92.50 285 PRO A C 1
ATOM 2241 O O . PRO A 1 285 ? -10.545 -15.431 11.084 1.00 92.50 285 PRO A O 1
ATOM 2244 N N . GLU A 1 286 ? -10.677 -16.792 9.296 1.00 85.75 286 GLU A N 1
ATOM 2245 C CA . GLU A 1 286 ? -12.106 -16.567 9.075 1.00 85.75 286 GLU A CA 1
ATOM 2246 C C . GLU A 1 286 ? -12.925 -16.849 10.348 1.00 85.75 286 GLU A C 1
ATOM 2248 O O . GLU A 1 286 ? -12.670 -17.807 11.074 1.00 85.75 286 GLU A O 1
ATOM 2253 N N . GLY A 1 287 ? -13.905 -15.987 10.634 1.00 82.44 287 GLY A N 1
ATOM 2254 C CA . GLY A 1 287 ? -14.738 -16.064 11.843 1.00 82.44 287 GLY A CA 1
ATOM 2255 C C . GLY A 1 287 ? -14.187 -15.320 13.068 1.00 82.44 287 GLY A C 1
ATOM 2256 O O . GLY A 1 287 ? -14.914 -15.148 14.047 1.00 82.44 287 GLY A O 1
ATOM 2257 N N . THR A 1 288 ? -12.951 -14.818 13.008 1.00 89.88 288 THR A N 1
ATOM 2258 C CA . THR A 1 288 ? -12.316 -14.052 14.095 1.00 89.88 288 THR A CA 1
ATOM 2259 C C . THR A 1 288 ? -11.939 -12.635 13.657 1.00 89.88 288 THR A C 1
ATOM 2261 O O . THR A 1 288 ? -11.888 -12.325 12.465 1.00 89.88 288 THR A O 1
ATOM 2264 N N . VAL A 1 289 ? -11.700 -11.748 14.623 1.00 89.69 289 VAL A N 1
ATOM 2265 C CA . VAL A 1 289 ? -11.283 -10.354 14.412 1.00 89.69 289 VAL A CA 1
ATOM 2266 C C . VAL A 1 289 ? -10.146 -9.979 15.356 1.00 89.69 289 VAL A C 1
ATOM 2268 O O . VAL A 1 289 ? -9.927 -10.620 16.384 1.00 89.69 289 VAL A O 1
ATOM 2271 N N . ARG A 1 290 ? -9.423 -8.908 15.024 1.00 91.00 290 ARG A N 1
ATOM 2272 C CA . ARG A 1 290 ? -8.285 -8.446 15.827 1.00 91.00 290 ARG A CA 1
ATOM 2273 C C . ARG A 1 290 ? -8.701 -7.910 17.194 1.00 91.00 290 ARG A C 1
ATOM 2275 O O . ARG A 1 290 ? -9.556 -7.025 17.285 1.00 91.00 290 ARG A O 1
ATOM 2282 N N . LYS A 1 291 ? -7.978 -8.327 18.233 1.00 90.19 291 LYS A N 1
ATOM 2283 C CA . LYS A 1 291 ? -7.961 -7.688 19.556 1.00 90.19 291 LYS A CA 1
ATOM 2284 C C . LYS A 1 291 ? -6.513 -7.593 20.036 1.00 90.19 291 LYS A C 1
ATOM 2286 O O . LYS A 1 291 ? -5.935 -8.560 20.517 1.00 90.19 291 LYS A O 1
ATOM 2291 N N . GLY A 1 292 ? -5.898 -6.423 19.854 1.00 87.12 292 GLY A N 1
ATOM 2292 C CA . GLY A 1 292 ? -4.453 -6.270 20.048 1.00 87.12 292 GLY A CA 1
ATOM 2293 C C . GLY A 1 292 ? -3.667 -7.096 19.025 1.00 87.12 292 GLY A C 1
ATOM 2294 O O . GLY A 1 292 ? -3.838 -6.904 17.819 1.00 87.12 292 GLY A O 1
ATOM 2295 N N . ASP A 1 293 ? -2.823 -8.006 19.508 1.00 88.06 293 ASP A N 1
ATOM 2296 C CA . ASP A 1 293 ? -2.064 -8.945 18.670 1.00 88.06 293 ASP A CA 1
ATOM 2297 C C . ASP A 1 293 ? -2.723 -10.332 18.553 1.00 88.06 293 ASP A C 1
ATOM 2299 O O . ASP A 1 293 ? -2.204 -11.188 17.840 1.00 88.06 293 ASP A O 1
ATOM 2303 N N . ASP A 1 294 ? -3.890 -10.522 19.175 1.00 92.44 294 ASP A N 1
ATOM 2304 C CA . ASP A 1 294 ? -4.650 -11.774 19.178 1.00 92.44 294 ASP A CA 1
ATOM 2305 C C . ASP A 1 294 ? -5.852 -11.734 18.208 1.00 92.44 294 ASP A C 1
ATOM 2307 O O . ASP A 1 294 ? -6.243 -10.670 17.702 1.00 92.44 294 ASP A O 1
ATOM 2311 N N . CYS A 1 295 ? -6.447 -12.902 17.965 1.00 94.25 295 CYS A N 1
ATOM 2312 C CA . CYS A 1 295 ? -7.639 -13.097 17.148 1.00 94.25 295 CYS A CA 1
ATOM 2313 C C . CYS A 1 295 ? -8.754 -13.721 17.982 1.00 94.25 295 CYS A C 1
ATOM 2315 O O . CYS A 1 295 ? -8.665 -14.876 18.386 1.00 94.25 295 CYS A O 1
ATOM 2317 N N . VAL A 1 296 ? -9.828 -12.964 18.193 1.00 92.25 296 VAL A N 1
ATOM 2318 C CA . VAL A 1 296 ? -10.969 -13.399 19.006 1.00 92.25 296 VAL A CA 1
ATOM 2319 C C . VAL A 1 296 ? -12.222 -13.566 18.146 1.00 92.25 296 VAL A C 1
ATOM 2321 O O . VAL A 1 296 ? -12.384 -12.854 17.147 1.00 92.25 296 VAL A O 1
ATOM 2324 N N . PRO A 1 297 ? -13.138 -14.480 18.499 1.00 90.19 297 PRO A N 1
ATOM 2325 C CA . PRO A 1 297 ? -14.474 -14.519 17.923 1.00 90.19 297 PRO A CA 1
ATOM 2326 C C . PRO A 1 297 ? -15.167 -13.156 18.008 1.00 90.19 297 PRO A C 1
ATOM 2328 O O . PRO A 1 297 ? -15.087 -12.455 19.015 1.00 90.19 297 PRO A O 1
ATOM 2331 N N . VAL A 1 298 ? -15.931 -12.808 16.972 1.00 80.31 298 VAL A N 1
ATOM 2332 C CA . VAL A 1 298 ? -16.718 -11.559 16.919 1.00 80.31 298 VAL A CA 1
ATOM 2333 C C . VAL A 1 298 ? -17.606 -11.370 18.159 1.00 80.31 298 VAL A C 1
ATOM 2335 O O . VAL A 1 298 ? -17.815 -10.249 18.620 1.00 80.31 298 VAL A O 1
ATOM 2338 N N . THR A 1 299 ? -18.111 -12.463 18.732 1.00 78.38 299 THR A N 1
ATOM 2339 C CA . THR A 1 299 ? -18.946 -12.458 19.940 1.00 78.38 299 THR A CA 1
ATOM 2340 C C . THR A 1 299 ? -18.238 -11.918 21.182 1.00 78.38 299 THR A C 1
ATOM 2342 O O . THR A 1 299 ? -18.919 -11.410 22.068 1.00 78.38 299 THR A O 1
ATOM 2345 N N . GLU A 1 300 ? -16.907 -11.986 21.238 1.00 83.75 300 GLU A N 1
ATOM 2346 C CA . GLU A 1 300 ? -16.083 -11.498 22.353 1.00 83.75 300 GLU A CA 1
ATOM 2347 C C . GLU A 1 300 ? -15.714 -10.010 22.236 1.00 83.75 300 GLU A C 1
ATOM 2349 O O . GLU A 1 300 ? -15.141 -9.436 23.161 1.00 83.75 300 GLU A O 1
ATOM 2354 N N . CYS A 1 301 ? -16.045 -9.369 21.110 1.00 77.00 301 CYS A N 1
ATOM 2355 C CA . CYS A 1 301 ? -15.884 -7.926 20.917 1.00 77.00 301 CYS A CA 1
ATOM 2356 C C . CYS A 1 301 ? -17.078 -7.107 21.411 1.00 77.00 301 CYS A C 1
ATOM 2358 O O . CYS A 1 301 ? -17.095 -5.895 21.224 1.00 77.00 301 CYS A O 1
ATOM 2360 N N . LYS A 1 302 ? -18.115 -7.745 21.967 1.00 66.81 302 LYS A N 1
ATOM 2361 C CA . LYS A 1 302 ? -19.263 -7.011 22.494 1.00 66.81 302 LYS A CA 1
ATOM 2362 C C . LYS A 1 302 ? -18.813 -6.211 23.708 1.00 66.81 302 LYS A C 1
ATOM 2364 O O . LYS A 1 302 ? -18.513 -6.796 24.745 1.00 66.81 302 LYS A O 1
ATOM 2369 N N . ASP A 1 303 ? -18.824 -4.890 23.577 1.00 64.38 303 ASP A N 1
ATOM 2370 C CA . ASP A 1 303 ? -18.770 -4.004 24.728 1.00 64.38 303 ASP A CA 1
ATOM 2371 C C . ASP A 1 303 ? -19.957 -4.345 25.626 1.00 64.38 303 ASP A C 1
ATOM 2373 O O . ASP A 1 303 ? -21.132 -4.230 25.252 1.00 64.38 303 ASP A O 1
ATOM 2377 N N . CYS A 1 304 ? -19.646 -4.864 26.804 1.00 68.44 304 CYS A N 1
ATOM 2378 C CA . CYS A 1 304 ? -20.651 -5.127 27.802 1.00 68.44 304 CYS A CA 1
ATOM 2379 C C . CYS A 1 304 ? -21.118 -3.787 28.368 1.00 68.44 304 CYS A C 1
ATOM 2381 O O . CYS A 1 304 ? -20.310 -2.948 28.763 1.00 68.44 304 CYS A O 1
ATOM 2383 N N . VAL A 1 305 ? -22.431 -3.591 28.425 1.00 69.19 305 VAL A N 1
ATOM 2384 C CA . VAL A 1 305 ? -23.035 -2.410 29.042 1.00 69.19 305 VAL A CA 1
ATOM 2385 C C . VAL A 1 305 ? -23.617 -2.841 30.376 1.00 69.19 305 VAL A C 1
ATOM 2387 O O . VAL A 1 305 ? -24.365 -3.817 30.438 1.00 69.19 305 VAL A O 1
ATOM 2390 N N . CYS A 1 306 ? -23.245 -2.118 31.428 1.00 79.56 306 CYS A N 1
ATOM 2391 C CA . CYS A 1 306 ? -23.956 -2.162 32.693 1.00 79.56 306 CYS A CA 1
ATOM 2392 C C . CYS A 1 306 ? -25.145 -1.205 32.576 1.00 79.56 306 CYS A C 1
ATOM 2394 O O . CYS A 1 306 ? -24.947 -0.010 32.349 1.00 79.56 306 CYS A O 1
ATOM 2396 N N . ASP A 1 307 ? -26.363 -1.726 32.697 1.00 80.00 307 ASP A N 1
ATOM 2397 C CA . ASP A 1 307 ? -27.583 -0.926 32.615 1.00 80.00 307 ASP A CA 1
ATOM 2398 C C . ASP A 1 307 ? -28.194 -0.757 34.008 1.00 80.00 307 ASP A C 1
ATOM 2400 O O . ASP A 1 307 ? -28.224 -1.692 34.810 1.00 80.00 307 ASP A O 1
ATOM 2404 N N . SER A 1 308 ? -28.753 0.420 34.285 1.00 80.62 308 SER A N 1
ATOM 2405 C CA . SER A 1 308 ? -29.639 0.620 35.433 1.00 80.62 308 SER A CA 1
ATOM 2406 C C . SER A 1 308 ? -30.982 1.151 34.949 1.00 80.62 308 SER A C 1
ATOM 2408 O O . SER A 1 308 ? -31.039 2.071 34.132 1.00 80.62 308 SER A O 1
ATOM 2410 N N . TYR A 1 309 ? -32.067 0.540 35.419 1.00 77.12 309 TYR A N 1
ATOM 2411 C CA . TYR A 1 309 ? -33.428 0.916 35.057 1.00 77.12 309 TYR A CA 1
ATOM 2412 C C . TYR A 1 309 ? -34.228 1.247 36.312 1.00 77.12 309 TYR A C 1
ATOM 2414 O O . TYR A 1 309 ? -34.363 0.430 37.228 1.00 77.12 309 TYR A O 1
ATOM 2422 N N . GLY A 1 310 ? -34.809 2.447 36.332 1.00 74.50 310 GLY A N 1
ATOM 2423 C CA . GLY A 1 310 ? -35.529 2.946 37.500 1.00 74.50 310 GLY A CA 1
ATOM 2424 C C . GLY A 1 310 ? -34.611 3.101 38.717 1.00 74.50 310 GLY A C 1
ATOM 2425 O O . GLY A 1 310 ? -33.423 3.366 38.576 1.00 74.50 310 GLY A O 1
ATOM 2426 N N . LYS A 1 311 ? -35.170 2.948 39.924 1.00 72.44 311 LYS A N 1
ATOM 2427 C CA . LYS A 1 311 ? -34.448 3.206 41.185 1.00 72.44 311 LYS A CA 1
ATOM 2428 C C . LYS A 1 311 ? -33.605 2.041 41.700 1.00 72.44 311 LYS A C 1
ATOM 2430 O O . LYS A 1 311 ? -32.859 2.233 42.651 1.00 72.44 311 LYS A O 1
ATOM 2435 N N . SER A 1 312 ? -33.766 0.837 41.153 1.00 80.06 312 SER A N 1
ATOM 2436 C CA . SER A 1 312 ? -33.241 -0.346 41.839 1.00 80.06 312 SER A CA 1
ATOM 2437 C C . SER A 1 312 ? -32.860 -1.527 40.977 1.00 80.06 312 SER A C 1
ATOM 2439 O O . SER A 1 312 ? -32.292 -2.475 41.511 1.00 80.06 312 SER A O 1
ATOM 2441 N N . LYS A 1 313 ? -33.145 -1.510 39.673 1.00 84.69 313 LYS A N 1
ATOM 2442 C CA . LYS A 1 313 ? -32.831 -2.642 38.805 1.00 84.69 313 LYS A CA 1
ATOM 2443 C C . LYS A 1 313 ? -31.506 -2.403 38.105 1.00 84.69 313 LYS A C 1
ATOM 2445 O O . LYS A 1 313 ? -31.376 -1.438 37.358 1.00 84.69 313 LYS A O 1
ATOM 2450 N N . TYR A 1 314 ? -30.565 -3.312 38.310 1.00 84.81 314 TYR A N 1
ATOM 2451 C CA . TYR A 1 314 ? -29.234 -3.259 37.721 1.00 84.81 314 TYR A CA 1
ATOM 2452 C C . TYR A 1 314 ? -29.008 -4.492 36.855 1.00 84.81 314 TYR A C 1
ATOM 2454 O O . TYR A 1 314 ? -29.423 -5.593 37.220 1.00 84.81 314 TYR A O 1
ATOM 2462 N N . PHE A 1 315 ? -28.347 -4.302 35.721 1.00 82.38 315 PHE A N 1
ATOM 2463 C CA . PHE A 1 315 ? -27.850 -5.352 34.846 1.00 82.38 315 PHE A CA 1
ATOM 2464 C C . PHE A 1 315 ? -26.339 -5.206 34.769 1.00 82.38 315 PHE A C 1
ATOM 2466 O O . PHE A 1 315 ? -25.847 -4.171 34.331 1.00 82.38 315 PHE A O 1
ATOM 2473 N N . THR A 1 316 ? -25.606 -6.222 35.212 1.00 81.81 316 THR A N 1
ATOM 2474 C CA . THR A 1 316 ? -24.144 -6.212 35.192 1.00 81.81 316 THR A CA 1
ATOM 2475 C C . THR A 1 316 ? -23.616 -6.244 33.761 1.00 81.81 316 THR A C 1
ATOM 2477 O O . THR A 1 316 ? -24.340 -6.554 32.811 1.00 81.81 316 THR A O 1
ATOM 2480 N N . TYR A 1 317 ? -22.314 -5.995 33.614 1.00 77.50 317 TYR A N 1
ATOM 2481 C CA . TYR A 1 317 ? -21.601 -6.220 32.359 1.00 77.50 317 TYR A CA 1
ATOM 2482 C C . TYR A 1 317 ? -21.817 -7.651 31.819 1.00 77.50 317 TYR A C 1
ATOM 2484 O O . TYR A 1 317 ? -21.981 -7.839 30.618 1.00 77.50 317 TYR A O 1
ATOM 2492 N N . ASP A 1 318 ? -21.973 -8.641 32.700 1.00 74.94 318 ASP A N 1
ATOM 2493 C CA . ASP A 1 318 ? -22.258 -10.038 32.338 1.00 74.94 318 ASP A CA 1
ATOM 2494 C C . ASP A 1 318 ? -23.755 -10.333 32.121 1.00 74.94 318 ASP A C 1
ATOM 2496 O O . ASP A 1 318 ? -24.172 -11.491 32.080 1.00 74.94 318 ASP A O 1
ATOM 2500 N N . ARG A 1 319 ? -24.592 -9.292 32.011 1.00 73.75 319 ARG A N 1
ATOM 2501 C CA . ARG A 1 319 ? -26.053 -9.368 31.821 1.00 73.75 319 ARG A CA 1
ATOM 2502 C C . ARG A 1 319 ? -26.812 -10.100 32.931 1.00 73.75 319 ARG A C 1
ATOM 2504 O O . ARG A 1 319 ? -27.979 -10.450 32.748 1.00 73.75 319 ARG A O 1
ATOM 2511 N N . GLN A 1 320 ? -26.204 -10.269 34.104 1.00 74.31 320 GLN A N 1
ATOM 2512 C CA . GLN A 1 320 ? -26.930 -10.713 35.289 1.00 74.31 320 GLN A CA 1
ATOM 2513 C C . GLN A 1 320 ? -27.731 -9.552 35.857 1.00 74.31 320 GLN A C 1
ATOM 2515 O O . GLN A 1 320 ? -27.250 -8.421 35.880 1.00 74.31 320 GLN A O 1
ATOM 2520 N N . ASN A 1 321 ? -28.949 -9.823 36.318 1.00 83.19 321 ASN A N 1
ATOM 2521 C CA . ASN A 1 321 ? -29.765 -8.800 36.952 1.00 83.19 321 ASN A CA 1
ATOM 2522 C C . ASN A 1 321 ? -29.782 -8.967 38.468 1.00 83.19 321 ASN A C 1
ATOM 2524 O O . ASN A 1 321 ? -29.773 -10.082 38.986 1.00 83.19 321 ASN A O 1
ATOM 2528 N N . PHE A 1 322 ? -29.834 -7.840 39.165 1.00 86.38 322 PHE A N 1
ATOM 2529 C CA . PHE A 1 322 ? -30.109 -7.801 40.591 1.00 86.38 322 PHE A CA 1
ATOM 2530 C C . PHE A 1 322 ? -30.919 -6.556 40.935 1.00 86.38 322 PHE A C 1
ATOM 2532 O O . PHE A 1 322 ? -31.000 -5.596 40.161 1.00 86.38 322 PHE A O 1
ATOM 2539 N N . THR A 1 323 ? -31.554 -6.600 42.103 1.00 87.19 323 THR A N 1
ATOM 2540 C CA . THR A 1 323 ? -32.307 -5.469 42.642 1.00 87.19 323 THR A CA 1
ATOM 2541 C C . THR A 1 323 ? -31.611 -4.950 43.889 1.00 87.19 323 THR A C 1
ATOM 2543 O O . THR A 1 323 ? -31.327 -5.725 44.798 1.00 87.19 323 THR A O 1
ATOM 2546 N N . PHE A 1 324 ? -31.355 -3.647 43.946 1.00 85.56 324 PHE A N 1
ATOM 2547 C CA . PHE A 1 324 ? -30.776 -2.986 45.109 1.00 85.56 324 PHE A CA 1
ATOM 2548 C C . PHE A 1 324 ? -31.483 -1.652 45.364 1.00 85.56 324 PHE A C 1
ATOM 2550 O O . PHE A 1 324 ? -31.482 -0.769 44.515 1.00 85.56 324 PHE A O 1
ATOM 2557 N N . ASN A 1 325 ? -32.113 -1.514 46.532 1.00 83.56 325 ASN A N 1
ATOM 2558 C CA . ASN A 1 325 ? -32.848 -0.312 46.936 1.00 83.56 325 ASN A CA 1
ATOM 2559 C C . ASN A 1 325 ? -32.001 0.511 47.915 1.00 83.56 325 ASN A C 1
ATOM 2561 O O . ASN A 1 325 ? -32.223 0.466 49.124 1.00 83.56 325 ASN A O 1
ATOM 2565 N N . GLY A 1 326 ? -31.005 1.221 47.394 1.00 78.81 326 GLY A N 1
ATOM 2566 C CA . GLY A 1 326 ? -30.181 2.134 48.184 1.00 78.81 326 GLY A CA 1
ATOM 2567 C C . GLY A 1 326 ? -30.715 3.570 48.178 1.00 78.81 326 GLY A C 1
ATOM 2568 O O . GLY A 1 326 ? -31.391 3.985 47.237 1.00 78.81 326 GLY A O 1
ATOM 2569 N N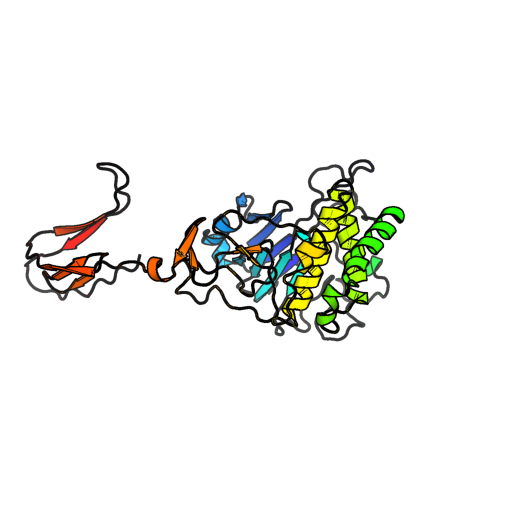 . ASN A 1 327 ? -30.380 4.345 49.209 1.00 83.38 327 ASN A N 1
ATOM 2570 C CA . ASN A 1 327 ? -30.791 5.747 49.396 1.00 83.38 327 ASN A CA 1
ATOM 2571 C C . ASN A 1 327 ? -29.599 6.721 49.441 1.00 83.38 327 ASN A C 1
ATOM 2573 O O . ASN A 1 327 ? -29.666 7.773 50.070 1.00 83.38 327 ASN A O 1
ATOM 2577 N N . CYS A 1 328 ? -28.485 6.341 48.822 1.00 83.00 328 CYS A N 1
ATOM 2578 C CA . CYS A 1 328 ? -27.253 7.116 48.797 1.00 83.00 328 CYS A CA 1
ATOM 2579 C C . CYS A 1 328 ? -26.691 7.188 47.370 1.00 83.00 328 CYS A C 1
ATOM 2581 O O . CYS A 1 328 ? -27.235 6.606 46.425 1.00 83.00 328 CYS A O 1
ATOM 2583 N N . THR A 1 329 ? -25.580 7.899 47.218 1.00 82.69 329 THR A N 1
ATOM 2584 C CA . THR A 1 329 ? -24.749 7.843 46.017 1.00 82.69 329 THR A CA 1
ATOM 2585 C C . THR A 1 329 ? -23.887 6.590 46.076 1.00 82.69 329 THR A C 1
ATOM 2587 O O . THR A 1 329 ? -23.108 6.417 47.012 1.00 82.69 329 THR A O 1
ATOM 2590 N N . TYR A 1 330 ? -23.995 5.727 45.069 1.00 86.19 330 TYR A N 1
ATOM 2591 C CA . TYR A 1 330 ? -23.206 4.497 44.991 1.00 86.19 330 TYR A CA 1
ATOM 2592 C C . TYR A 1 330 ? -22.278 4.524 43.787 1.00 86.19 330 TYR A C 1
ATOM 2594 O O . TYR A 1 330 ? -22.610 5.074 42.738 1.00 86.19 330 TYR A O 1
ATOM 2602 N N . LEU A 1 331 ? -21.113 3.902 43.929 1.00 86.62 331 LEU A N 1
ATOM 2603 C CA . LEU A 1 331 ? -20.206 3.662 42.818 1.00 86.62 331 LEU A CA 1
ATOM 2604 C C . LEU A 1 331 ? -20.798 2.574 41.908 1.00 86.62 331 LEU A C 1
ATOM 2606 O O . LEU A 1 331 ? -20.995 1.445 42.352 1.00 86.62 331 LEU A O 1
ATOM 2610 N N . LEU A 1 332 ? -21.067 2.911 40.647 1.00 86.31 332 LEU A N 1
ATOM 2611 C CA . LEU A 1 332 ? -21.609 1.979 39.652 1.00 86.31 332 LEU A CA 1
ATOM 2612 C C . LEU A 1 332 ? -20.506 1.224 38.914 1.00 86.31 332 LEU A C 1
ATOM 2614 O O . LEU A 1 332 ? -20.627 0.025 38.679 1.00 86.31 332 LEU A O 1
ATOM 2618 N N . SER A 1 333 ? -19.433 1.919 38.541 1.00 87.06 333 SER A N 1
ATOM 2619 C CA . SER A 1 333 ? -18.300 1.312 37.847 1.00 87.06 333 SER A CA 1
ATOM 2620 C C . SER A 1 333 ? -17.022 2.112 38.071 1.00 87.06 333 SER A C 1
ATOM 2622 O O . SER A 1 333 ? -17.052 3.346 38.113 1.00 87.06 333 SER A O 1
ATOM 2624 N N . ARG A 1 334 ? -15.902 1.402 38.212 1.00 87.62 334 ARG A N 1
ATOM 2625 C CA . ARG A 1 334 ? -14.537 1.941 38.261 1.00 87.62 334 ARG A CA 1
ATOM 2626 C C . ARG A 1 334 ? -13.570 0.955 37.622 1.00 87.62 334 ARG A C 1
ATOM 2628 O O . ARG A 1 334 ? -13.833 -0.248 37.634 1.00 87.62 334 ARG A O 1
ATOM 2635 N N . ASP A 1 335 ? -12.427 1.438 37.164 1.00 81.31 335 ASP A N 1
ATOM 2636 C CA . ASP A 1 335 ? -11.302 0.572 36.827 1.00 81.31 335 ASP A CA 1
ATOM 2637 C C . ASP A 1 335 ? -10.620 -0.013 38.068 1.00 81.31 335 ASP A C 1
ATOM 2639 O O . ASP A 1 335 ? -10.685 0.527 39.174 1.00 81.31 335 ASP A O 1
ATOM 2643 N N . ILE A 1 336 ? -9.921 -1.130 37.876 1.00 79.88 336 ILE A N 1
ATOM 2644 C CA . ILE A 1 336 ? -9.058 -1.742 38.886 1.00 79.88 336 ILE A CA 1
ATOM 2645 C C . ILE A 1 336 ? -7.652 -1.800 38.285 1.00 79.88 336 ILE A C 1
ATOM 2647 O O . ILE A 1 336 ? -7.355 -2.704 37.510 1.00 79.88 336 ILE A O 1
ATOM 2651 N N . ILE A 1 337 ? -6.805 -0.818 38.609 1.00 74.94 337 ILE A N 1
ATOM 2652 C CA . ILE A 1 337 ? -5.392 -0.803 38.188 1.00 74.94 337 ILE A CA 1
ATOM 2653 C C . ILE A 1 337 ? -4.511 -1.309 39.330 1.00 74.94 337 ILE A C 1
ATOM 2655 O O . ILE A 1 337 ? -3.833 -2.323 39.201 1.00 74.94 337 ILE A O 1
ATOM 2659 N N . LEU A 1 338 ? -4.550 -0.618 40.469 1.00 70.12 338 LEU A N 1
ATOM 2660 C CA . LEU A 1 338 ? -3.877 -0.990 41.712 1.00 70.12 338 LEU A CA 1
ATOM 2661 C C . LEU A 1 338 ? -4.811 -0.677 42.891 1.00 70.12 338 LEU A C 1
ATOM 2663 O O . LEU A 1 338 ? -5.710 0.157 42.747 1.00 70.12 338 LEU A O 1
ATOM 2667 N N . PRO A 1 339 ? -4.627 -1.304 44.067 1.00 73.44 339 PRO A N 1
ATOM 2668 C CA . PRO A 1 339 ? -5.412 -0.967 45.250 1.00 73.44 339 PRO A CA 1
ATOM 2669 C C . PRO A 1 339 ? -5.343 0.541 45.546 1.00 73.44 339 PRO A C 1
ATOM 2671 O O . PRO A 1 339 ? -4.270 1.079 45.800 1.00 73.44 339 PRO A O 1
ATOM 2674 N N . GLY A 1 340 ? -6.488 1.225 45.482 1.00 72.19 340 GLY A N 1
ATOM 2675 C CA . GLY A 1 340 ? -6.602 2.663 45.757 1.00 72.19 340 GLY A CA 1
ATOM 2676 C C . GLY A 1 340 ? -6.235 3.603 44.602 1.00 72.19 340 GLY A C 1
ATOM 2677 O O . GLY A 1 340 ? -6.396 4.810 44.758 1.00 72.19 340 GLY A O 1
ATOM 2678 N N . VAL A 1 341 ? -5.794 3.091 43.446 1.00 79.88 341 VAL A N 1
ATOM 2679 C CA . VAL A 1 341 ? -5.497 3.904 42.255 1.00 79.88 341 VAL A CA 1
ATOM 2680 C C . VAL A 1 341 ? -6.494 3.567 41.151 1.00 79.88 341 VAL A C 1
ATOM 2682 O O . VAL A 1 341 ? -6.529 2.441 40.651 1.00 79.88 341 VAL A O 1
ATOM 2685 N N . HIS A 1 342 ? -7.293 4.565 40.777 1.00 81.50 342 HIS A N 1
ATOM 2686 C CA . HIS A 1 342 ? -8.354 4.466 39.776 1.00 81.50 342 HIS A CA 1
ATOM 2687 C C . HIS A 1 342 ? -8.228 5.634 38.794 1.00 81.50 342 HIS A C 1
ATOM 2689 O O . HIS A 1 342 ? -8.017 6.771 39.217 1.00 81.50 342 HIS A O 1
ATOM 2695 N N . THR A 1 343 ? -8.344 5.361 37.499 1.00 80.50 343 THR A N 1
ATOM 2696 C CA . THR A 1 343 ? -8.337 6.371 36.431 1.00 80.50 343 THR A CA 1
ATOM 2697 C C . THR A 1 343 ? -9.729 6.894 36.109 1.00 80.50 343 THR A C 1
ATOM 2699 O O . THR A 1 343 ? -9.846 8.031 35.655 1.00 80.50 343 THR A O 1
ATOM 2702 N N . PHE A 1 344 ? -10.787 6.122 36.374 1.00 81.50 344 PHE A N 1
ATOM 2703 C CA . PHE A 1 344 ? -12.160 6.586 36.201 1.00 81.50 344 PHE A CA 1
ATOM 2704 C C . PHE A 1 344 ? -13.116 5.977 37.224 1.00 81.50 344 PHE A C 1
ATOM 2706 O O . PHE A 1 344 ? -12.957 4.850 37.690 1.00 81.50 344 PHE A O 1
ATOM 2713 N N . GLN A 1 345 ? -14.155 6.739 37.560 1.00 88.88 345 GLN A N 1
ATOM 2714 C CA . GLN A 1 345 ? -15.222 6.309 38.456 1.00 88.88 345 GLN A CA 1
ATOM 2715 C C . GLN A 1 345 ? -16.545 6.918 38.004 1.00 88.88 345 GLN A C 1
ATOM 2717 O O . GLN A 1 345 ? -16.617 8.097 37.662 1.00 88.88 345 GLN A O 1
ATOM 2722 N N . THR A 1 346 ? -17.602 6.115 38.032 1.00 83.69 346 THR A N 1
ATOM 2723 C CA . THR A 1 346 ? -18.969 6.542 37.724 1.00 83.69 346 THR A CA 1
ATOM 2724 C C . THR A 1 346 ? -19.865 6.241 38.913 1.00 83.69 346 THR A C 1
ATOM 2726 O O . THR A 1 346 ? -19.803 5.157 39.495 1.00 83.69 346 THR A O 1
ATOM 2729 N N . HIS A 1 347 ? -20.690 7.214 39.287 1.00 84.94 347 HIS A N 1
ATOM 2730 C CA . HIS A 1 347 ? -21.572 7.131 40.445 1.00 84.94 347 HIS A CA 1
ATOM 2731 C C . HIS A 1 347 ? -23.034 7.238 40.008 1.00 84.94 347 HIS A C 1
ATOM 2733 O O . HIS A 1 347 ? -23.355 7.979 39.082 1.00 84.94 347 HIS A O 1
ATOM 2739 N N . GLY A 1 348 ? -23.912 6.506 40.687 1.00 76.38 348 GLY A N 1
ATOM 2740 C CA . GLY A 1 348 ? -25.361 6.578 40.535 1.00 76.38 348 GLY A CA 1
ATOM 2741 C C . GLY A 1 348 ? -25.980 7.289 41.731 1.00 76.38 348 GLY A C 1
ATOM 2742 O O . GLY A 1 348 ? -25.699 6.924 42.874 1.00 76.38 348 GLY A O 1
ATOM 2743 N N . LEU A 1 349 ? -26.817 8.293 41.470 1.00 64.81 349 LEU A N 1
ATOM 2744 C CA . LEU A 1 349 ? -27.571 9.023 42.489 1.00 64.81 349 LEU A CA 1
ATOM 2745 C C . LEU A 1 349 ? -28.933 8.354 42.702 1.00 64.81 349 LEU A C 1
ATOM 2747 O O . LEU A 1 349 ? -29.746 8.298 41.783 1.00 64.81 349 LEU A O 1
ATOM 2751 N N . SER A 1 350 ? -29.197 7.895 43.925 1.00 57.09 350 SER A N 1
ATOM 2752 C CA . SER A 1 350 ? -30.540 7.529 44.390 1.00 57.09 350 SER A CA 1
ATOM 2753 C C . SER A 1 350 ? -30.943 8.484 45.515 1.00 57.09 350 SER A C 1
ATOM 2755 O O . SER A 1 350 ? -31.005 8.109 46.684 1.00 57.09 350 SER A O 1
ATOM 2757 N N . CYS A 1 351 ? -31.149 9.759 45.176 1.00 51.00 351 CYS A N 1
ATOM 2758 C CA . CYS A 1 351 ? -31.690 10.730 46.125 1.00 51.00 351 CYS A CA 1
ATOM 2759 C C . CYS A 1 351 ? -33.221 10.678 46.069 1.00 51.00 351 CYS A C 1
ATOM 2761 O O . CYS A 1 351 ? -33.831 10.975 45.041 1.00 51.00 351 CYS A O 1
ATOM 2763 N N . GLN A 1 352 ? -33.856 10.298 47.178 1.00 50.06 352 GLN A N 1
ATOM 2764 C CA . GLN A 1 352 ? -35.238 10.686 47.438 1.00 50.06 352 GLN A CA 1
ATOM 2765 C C . GLN A 1 352 ? -35.212 12.133 47.916 1.00 50.06 352 GLN A C 1
ATOM 2767 O O . GLN A 1 352 ? -35.127 12.358 49.110 1.00 50.06 352 GLN A O 1
ATOM 2772 N N . ASP A 1 353 ? -35.270 13.085 46.989 1.00 39.81 353 ASP A N 1
ATOM 2773 C CA . ASP A 1 353 ? -35.858 14.386 47.283 1.00 39.81 353 ASP A CA 1
ATOM 2774 C C . ASP A 1 353 ? -36.496 14.992 46.032 1.00 39.81 353 ASP A C 1
ATOM 2776 O O . ASP A 1 353 ? -36.166 14.678 44.890 1.00 39.81 353 ASP A O 1
ATOM 2780 N N . SER A 1 354 ? -37.543 15.750 46.307 1.00 45.56 354 SER A N 1
ATOM 2781 C CA . SER A 1 354 ? -38.674 16.096 45.461 1.00 45.56 354 SER A CA 1
ATOM 2782 C C . SER A 1 354 ? -38.344 16.899 44.195 1.00 45.56 354 SER A C 1
ATOM 2784 O O . SER A 1 354 ? -37.570 17.846 44.252 1.00 45.56 354 SER A O 1
ATOM 2786 N N . TRP A 1 355 ? -39.062 16.577 43.109 1.00 41.56 355 TRP A N 1
ATOM 2787 C CA . TRP A 1 355 ? -39.163 17.311 41.837 1.00 41.56 355 TRP A CA 1
ATOM 2788 C C . TRP A 1 355 ? -37.858 17.481 41.050 1.00 41.56 355 TRP A C 1
ATOM 2790 O O . TRP A 1 355 ? -37.158 18.468 41.219 1.00 41.56 355 TRP A O 1
ATOM 2800 N N . LEU A 1 356 ? -37.595 16.554 40.123 1.00 36.38 356 LEU A N 1
ATOM 2801 C CA . LEU A 1 356 ? -37.157 16.812 38.739 1.00 36.38 356 LEU A CA 1
ATOM 2802 C C . LEU A 1 356 ? -36.968 15.464 38.023 1.00 36.38 356 LEU A C 1
ATOM 2804 O O . LEU A 1 356 ? -36.391 14.524 38.567 1.00 36.38 356 LEU A O 1
ATOM 2808 N N . GLU A 1 357 ? -37.512 15.358 36.813 1.00 40.56 357 GLU A N 1
ATOM 2809 C CA . GLU A 1 357 ? -37.373 14.202 35.927 1.00 40.56 357 GLU A CA 1
ATOM 2810 C C . GLU A 1 357 ? -35.890 13.919 35.645 1.00 40.56 357 GLU A C 1
ATOM 2812 O O . GLU A 1 357 ? -35.189 14.755 35.075 1.00 40.56 357 GLU A O 1
ATOM 2817 N N . VAL A 1 358 ? -35.396 12.736 36.023 1.00 39.34 358 VAL A N 1
ATOM 2818 C CA . VAL A 1 358 ? -34.033 12.313 35.679 1.00 39.34 358 VAL A CA 1
ATOM 2819 C C . VAL A 1 358 ? -34.095 11.424 34.446 1.00 39.34 358 VAL A C 1
ATOM 2821 O O . VAL A 1 358 ? -34.596 10.299 34.481 1.00 39.34 358 VAL A O 1
ATOM 2824 N N . GLY A 1 359 ? -33.597 11.980 33.343 1.00 37.41 359 GLY A N 1
ATOM 2825 C CA . GLY A 1 359 ? -33.446 11.315 32.059 1.00 37.41 359 GLY A CA 1
ATOM 2826 C C . GLY A 1 359 ? -32.541 10.084 32.121 1.00 37.41 359 GLY A C 1
ATOM 2827 O O . GLY A 1 359 ? -31.635 9.966 32.944 1.00 37.41 359 GLY A O 1
ATOM 2828 N N . SER A 1 360 ? -32.809 9.158 31.204 1.00 34.44 360 SER A N 1
ATOM 2829 C CA . SER A 1 360 ? -32.001 7.969 30.945 1.00 34.44 360 SER A CA 1
ATOM 2830 C C . SER A 1 360 ? -30.551 8.367 30.631 1.00 34.44 360 SER A C 1
ATOM 2832 O O . SER A 1 360 ? -30.288 9.032 29.629 1.00 34.44 360 SER A O 1
ATOM 2834 N N . PHE A 1 361 ? -29.603 7.967 31.481 1.00 40.44 361 PHE A N 1
ATOM 2835 C CA . PHE A 1 361 ? -28.177 8.125 31.200 1.00 40.44 361 PHE A CA 1
ATOM 2836 C C . PHE A 1 361 ? -27.704 6.965 30.327 1.00 40.44 361 PHE A C 1
ATOM 2838 O O . PHE A 1 361 ? -27.588 5.829 30.780 1.00 40.44 361 PHE A O 1
ATOM 2845 N N . ARG A 1 362 ? -27.415 7.263 29.059 1.00 31.05 362 ARG A N 1
ATOM 2846 C CA . ARG A 1 362 ? -26.766 6.340 28.127 1.00 31.05 362 ARG A CA 1
ATOM 2847 C C . ARG A 1 362 ? -25.270 6.648 28.107 1.00 31.05 362 ARG A C 1
ATOM 2849 O O . ARG A 1 362 ? -24.826 7.512 27.358 1.00 31.05 362 ARG A O 1
ATOM 2856 N N . LEU A 1 363 ? -24.497 5.963 28.947 1.00 34.66 363 LEU A N 1
ATOM 2857 C CA . LEU A 1 363 ? -23.036 5.983 28.864 1.00 34.66 363 LEU A CA 1
ATOM 2858 C C . LEU A 1 363 ? -22.606 5.034 27.745 1.00 34.66 363 LEU A C 1
ATOM 2860 O O . LEU A 1 363 ? -22.745 3.820 27.854 1.00 34.66 363 LEU A O 1
ATOM 2864 N N . THR A 1 364 ? -22.123 5.616 26.651 1.00 28.36 364 THR A N 1
ATOM 2865 C CA . THR A 1 364 ? -21.361 4.894 25.627 1.00 28.36 364 THR A CA 1
ATOM 2866 C C . THR A 1 364 ? -19.904 5.225 25.924 1.00 28.36 364 THR A C 1
ATOM 2868 O O . THR A 1 364 ? -19.560 6.408 25.901 1.00 28.36 364 THR A O 1
ATOM 2871 N N . ILE A 1 365 ? -19.110 4.227 26.319 1.00 32.34 365 ILE A N 1
ATOM 2872 C CA . ILE A 1 365 ? -17.661 4.380 26.525 1.00 32.34 365 ILE A CA 1
ATOM 2873 C C . ILE A 1 365 ? -16.967 4.121 25.195 1.00 32.34 365 ILE A C 1
ATOM 2875 O O . ILE A 1 365 ? -17.350 3.123 24.545 1.00 32.34 365 ILE A O 1
#

Secondary structure (DSSP, 8-state):
--EEEEEE---SSS---TT------EEEEEETTTTEEEEE-TTS-EEETTEEE-HHHHTT-HHHHHHEEEE--TTEEEEEETTT--EEEEETTTTEEEEE--GGGTTS--STT--TTS-GGGSSB-TTS-B-S-HHHHHHHSS-TTS-GGG----PPPHHHHHHHHHHHGGGGSGGGGGGTTTS-HHHHHHHHHHHHHHHHHHTTT-HHHHHHHHHHHHHHHHHHH-TT---TTHHHHTT------TT-EEEEEE-BSS--BTTTTTSTTS-B-TT--EEEEEPPTTEEEETTEEEEGGGG-----EEETTTEEE-TT--EEE---SSEEEEEE--SBTTB-S-EEEEE----S-----------

Organism: Megaselia scalaris (NCBI:txid36166)